Protein AF-0000000067729339 (afdb_homodimer)

Structure (mmCIF, N/CA/C/O backbone):
data_AF-0000000067729339-model_v1
#
loop_
_entity.id
_entity.type
_entity.pdbx_description
1 polymer 'Germin-like protein'
#
loop_
_atom_site.group_PDB
_atom_site.id
_atom_site.type_symbol
_atom_site.label_atom_id
_atom_site.label_alt_id
_atom_site.label_comp_id
_atom_site.label_asym_id
_atom_site.label_entity_id
_atom_site.label_seq_id
_atom_site.pdbx_PDB_ins_code
_atom_site.Cartn_x
_atom_site.Cartn_y
_atom_site.Cartn_z
_atom_site.occupancy
_atom_site.B_iso_or_equiv
_atom_site.auth_seq_id
_atom_site.auth_comp_id
_atom_site.auth_asym_id
_atom_site.auth_atom_id
_atom_site.pdbx_PDB_model_num
ATOM 1 N N . MET A 1 1 ? 25.531 -8.633 -3.625 1 54.53 1 MET A N 1
ATOM 2 C CA . MET A 1 1 ? 24.078 -8.555 -3.836 1 54.53 1 MET A CA 1
ATOM 3 C C . MET A 1 1 ? 23.391 -9.797 -3.275 1 54.53 1 MET A C 1
ATOM 5 O O . MET A 1 1 ? 23.688 -10.914 -3.689 1 54.53 1 MET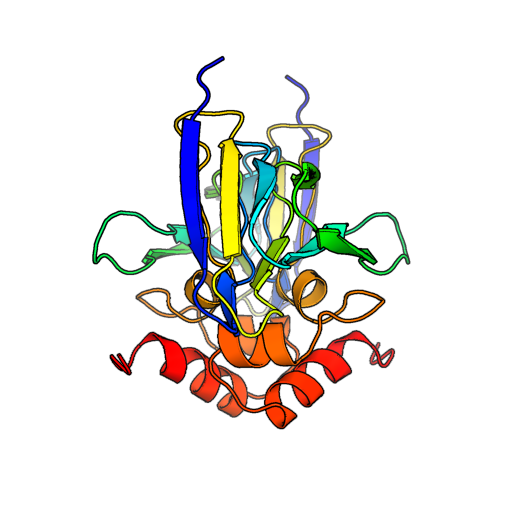 A O 1
ATOM 9 N N . ASP A 1 2 ? 22.797 -9.828 -2.012 1 85.12 2 ASP A N 1
ATOM 10 C CA . ASP A 1 2 ? 22.266 -11.031 -1.382 1 85.12 2 ASP A CA 1
ATOM 11 C C . ASP A 1 2 ? 20.828 -11.305 -1.834 1 85.12 2 ASP A C 1
ATOM 13 O O . ASP A 1 2 ? 20.094 -10.375 -2.184 1 85.12 2 ASP A O 1
ATOM 17 N N . ILE A 1 3 ? 20.672 -12.453 -2.305 1 91.19 3 ILE A N 1
ATOM 18 C CA . ILE A 1 3 ? 19.359 -12.914 -2.777 1 91.19 3 ILE A CA 1
ATOM 19 C C . ILE A 1 3 ? 18.719 -13.82 -1.724 1 91.19 3 ILE A C 1
ATOM 21 O O . ILE A 1 3 ? 19.422 -14.477 -0.948 1 91.19 3 ILE A O 1
ATOM 25 N N . SER A 1 4 ? 17.422 -13.695 -1.647 1 95.56 4 SER A N 1
ATOM 26 C CA . SER A 1 4 ? 16.672 -14.656 -0.845 1 95.56 4 SER A CA 1
ATOM 27 C C . SER A 1 4 ? 15.766 -15.516 -1.721 1 95.56 4 SER A C 1
ATOM 29 O O . SER A 1 4 ? 15.164 -15.023 -2.674 1 95.56 4 SER A O 1
ATOM 31 N N . LEU A 1 5 ? 15.75 -16.797 -1.449 1 96.38 5 LEU A N 1
ATOM 32 C CA . LEU A 1 5 ? 14.906 -17.75 -2.162 1 96.38 5 LEU A CA 1
ATOM 33 C C . LEU A 1 5 ? 13.922 -18.438 -1.21 1 96.38 5 LEU A C 1
ATOM 35 O O . LEU A 1 5 ? 14.266 -18.719 -0.062 1 96.38 5 LEU A O 1
ATOM 39 N N . ALA A 1 6 ? 12.742 -18.625 -1.699 1 97.06 6 ALA A N 1
ATOM 40 C CA . ALA A 1 6 ? 11.734 -19.328 -0.905 1 97.06 6 ALA A CA 1
ATOM 41 C C . ALA A 1 6 ? 10.797 -20.125 -1.799 1 97.06 6 ALA A C 1
ATOM 43 O O . ALA A 1 6 ? 10.445 -19.688 -2.896 1 97.06 6 ALA A O 1
ATOM 44 N N . ARG A 1 7 ? 10.453 -21.297 -1.321 1 98.19 7 ARG A N 1
ATOM 45 C CA . ARG A 1 7 ? 9.352 -22.031 -1.925 1 98.19 7 ARG A CA 1
ATOM 46 C C . ARG A 1 7 ? 8.016 -21.625 -1.316 1 98.19 7 ARG A C 1
ATOM 48 O O . ARG A 1 7 ? 7.906 -21.438 -0.102 1 98.19 7 ARG A O 1
ATOM 55 N N . ILE A 1 8 ? 7.047 -21.438 -2.182 1 98.5 8 ILE A N 1
ATOM 56 C CA . ILE A 1 8 ? 5.723 -21.047 -1.7 1 98.5 8 ILE A CA 1
ATOM 57 C C . ILE A 1 8 ? 4.688 -22.062 -2.178 1 98.5 8 ILE A C 1
ATOM 59 O O . ILE A 1 8 ? 4.598 -22.359 -3.375 1 98.5 8 ILE A O 1
ATOM 63 N N . ASP A 1 9 ? 3.941 -22.594 -1.261 1 98.81 9 ASP A N 1
ATOM 64 C CA . ASP A 1 9 ? 2.844 -23.516 -1.554 1 98.81 9 ASP A CA 1
ATOM 65 C C . ASP A 1 9 ? 1.492 -22.828 -1.349 1 98.81 9 ASP A C 1
ATOM 67 O O . ASP A 1 9 ? 1.237 -22.25 -0.291 1 98.81 9 ASP A O 1
ATOM 71 N N . TYR A 1 10 ? 0.702 -22.906 -2.404 1 98.75 10 TYR A N 1
ATOM 72 C CA . TYR A 1 10 ? -0.638 -22.344 -2.361 1 98.75 10 TYR A CA 1
ATOM 73 C C . TYR A 1 10 ? -1.7 -23.438 -2.373 1 98.75 10 TYR A C 1
ATOM 75 O O . TYR A 1 10 ? -1.745 -24.25 -3.291 1 98.75 10 TYR A O 1
ATOM 83 N N . ALA A 1 11 ? -2.502 -23.453 -1.286 1 98.75 11 ALA A N 1
ATOM 84 C CA . ALA A 1 11 ? -3.707 -24.266 -1.393 1 98.75 11 ALA A CA 1
ATOM 85 C C . ALA A 1 11 ? -4.645 -23.734 -2.471 1 98.75 11 ALA A C 1
ATOM 87 O O . ALA A 1 11 ? -4.457 -22.625 -2.965 1 98.75 11 ALA A O 1
ATOM 88 N N . PRO A 1 12 ? -5.602 -24.578 -2.865 1 98.75 12 PRO A N 1
ATOM 89 C CA . PRO A 1 12 ? -6.586 -24.047 -3.812 1 98.75 12 PRO A CA 1
ATOM 90 C C . PRO A 1 12 ? -7.238 -22.75 -3.328 1 98.75 12 PRO A C 1
ATOM 92 O O . PRO A 1 12 ? -7.676 -22.672 -2.178 1 98.75 12 PRO A O 1
ATOM 95 N N . TYR A 1 13 ? -7.184 -21.719 -4.145 1 98.38 13 TYR A N 1
ATOM 96 C CA . TYR A 1 13 ? -7.828 -20.422 -3.938 1 98.38 13 TYR A CA 1
ATOM 97 C C . TYR A 1 13 ? -7.129 -19.641 -2.84 1 98.38 13 TYR A C 1
ATOM 99 O O . TYR A 1 13 ? -7.676 -18.656 -2.32 1 98.38 13 TYR A O 1
ATOM 107 N N . ASP A 1 14 ? -5.895 -20.078 -2.545 1 98.56 14 ASP A N 1
ATOM 108 C CA . ASP A 1 14 ? -5.082 -19.312 -1.596 1 98.56 14 ASP A CA 1
ATOM 109 C C . ASP A 1 14 ? -4.543 -18.047 -2.234 1 98.56 14 ASP A C 1
ATOM 111 O O . ASP A 1 14 ? -4.152 -18.047 -3.404 1 98.56 14 ASP A O 1
ATOM 115 N N . LEU A 1 15 ? -4.551 -17.031 -1.404 1 98.75 15 LEU A N 1
ATOM 116 C CA . LEU A 1 15 ? -4.117 -15.711 -1.859 1 98.75 15 LEU A CA 1
ATOM 117 C C . LEU A 1 15 ? -2.918 -15.227 -1.054 1 98.75 15 LEU A C 1
ATOM 119 O O . LEU A 1 15 ? -2.928 -15.281 0.178 1 98.75 15 LEU A O 1
ATOM 123 N N . ASN A 1 16 ? -1.848 -14.875 -1.702 1 98.75 16 ASN A N 1
ATOM 124 C CA . ASN A 1 16 ? -0.94 -13.875 -1.159 1 98.75 16 ASN A CA 1
ATOM 125 C C . ASN A 1 16 ? -1.406 -12.461 -1.491 1 98.75 16 ASN A C 1
ATOM 127 O O . ASN A 1 16 ? -1.331 -12.031 -2.645 1 98.75 16 ASN A O 1
ATOM 131 N N . PRO A 1 17 ? -1.951 -11.781 -0.546 1 98.69 17 PRO A N 1
ATOM 132 C CA . PRO A 1 17 ? -2.689 -10.547 -0.812 1 98.69 17 PRO A CA 1
ATOM 133 C C . PRO A 1 17 ? -1.788 -9.414 -1.3 1 98.69 17 PRO A C 1
ATOM 135 O O . PRO A 1 17 ? -0.561 -9.531 -1.252 1 98.69 17 PRO A O 1
ATOM 138 N N . PRO A 1 18 ? -2.402 -8.328 -1.807 1 98.88 18 PRO A N 1
ATOM 139 C CA . PRO A 1 18 ? -1.597 -7.191 -2.252 1 98.88 18 PRO A CA 1
ATOM 140 C C . PRO A 1 18 ? -0.571 -6.75 -1.21 1 98.88 18 PRO A C 1
ATOM 142 O O . PRO A 1 18 ? -0.931 -6.477 -0.063 1 98.88 18 PRO A O 1
ATOM 145 N N . HIS A 1 19 ? 0.646 -6.754 -1.623 1 98.62 19 HIS A N 1
ATOM 146 C CA . HIS A 1 19 ? 1.774 -6.379 -0.779 1 98.62 19 HIS A CA 1
ATOM 147 C C . HIS A 1 19 ? 2.91 -5.789 -1.608 1 98.62 19 HIS A C 1
ATOM 149 O O . HIS A 1 19 ? 2.846 -5.777 -2.84 1 98.62 19 HIS A O 1
ATOM 155 N N . ILE A 1 20 ? 3.916 -5.223 -0.976 1 98.38 20 ILE A N 1
ATOM 156 C CA . ILE A 1 20 ? 5.105 -4.699 -1.635 1 98.38 20 ILE A CA 1
ATOM 157 C C . ILE A 1 20 ? 6.355 -5.25 -0.951 1 98.38 20 ILE A C 1
ATOM 159 O O . ILE A 1 20 ? 6.301 -5.691 0.198 1 98.38 20 ILE A O 1
ATOM 163 N N . HIS A 1 21 ? 7.414 -5.273 -1.63 1 97.38 21 HIS A N 1
ATOM 164 C CA . HIS A 1 21 ? 8.773 -5.395 -1.111 1 97.38 21 HIS A CA 1
ATOM 165 C C . HIS A 1 21 ? 9.547 -4.098 -1.3 1 97.38 21 HIS A C 1
ATOM 167 O O . HIS A 1 21 ? 9.977 -3.781 -2.412 1 97.38 21 HIS A O 1
ATOM 173 N N . PRO A 1 22 ? 9.766 -3.357 -0.217 1 95.38 22 PRO A N 1
ATOM 174 C CA . PRO A 1 22 ? 10.344 -2.021 -0.367 1 95.38 22 PRO A CA 1
ATOM 175 C C . PRO A 1 22 ? 11.82 -2.061 -0.78 1 95.38 22 PRO A C 1
ATOM 177 O O . PRO A 1 22 ? 12.352 -1.062 -1.266 1 95.38 22 PRO A O 1
ATOM 180 N N . ARG A 1 23 ? 12.484 -3.197 -0.639 1 93.81 23 ARG A N 1
ATOM 181 C CA . ARG A 1 23 ? 13.93 -3.215 -0.837 1 93.81 23 ARG A CA 1
ATOM 182 C C . ARG A 1 23 ? 14.344 -4.367 -1.745 1 93.81 23 ARG A C 1
ATOM 184 O O . ARG A 1 23 ? 15.453 -4.898 -1.618 1 93.81 23 ARG A O 1
ATOM 191 N N . GLY A 1 24 ? 13.375 -4.766 -2.588 1 95.31 24 GLY A N 1
ATOM 192 C CA . GLY A 1 24 ? 13.766 -5.844 -3.486 1 95.31 24 GLY A CA 1
ATOM 193 C C . GLY A 1 24 ? 12.773 -6.066 -4.613 1 95.31 24 GLY A C 1
ATOM 194 O O . GLY A 1 24 ? 11.57 -5.844 -4.445 1 95.31 24 GLY A O 1
ATOM 195 N N . THR A 1 25 ? 13.305 -6.512 -5.746 1 97.12 25 THR A N 1
ATOM 196 C CA . THR A 1 25 ? 12.523 -7.039 -6.859 1 97.12 25 THR A CA 1
ATOM 197 C C . THR A 1 25 ? 12.203 -8.516 -6.641 1 97.12 25 THR A C 1
ATOM 199 O O . THR A 1 25 ? 13.047 -9.281 -6.172 1 97.12 25 THR A O 1
ATOM 202 N N . LYS A 1 26 ? 11.023 -8.883 -6.945 1 98.44 26 LYS A N 1
ATOM 203 C CA . LYS A 1 26 ? 10.641 -10.281 -6.805 1 98.44 26 LYS A CA 1
ATOM 204 C C . LYS A 1 26 ? 10.508 -10.953 -8.172 1 98.44 26 LYS A C 1
ATOM 206 O O . LYS A 1 26 ? 9.883 -10.406 -9.078 1 98.44 26 LYS A O 1
ATOM 211 N N . LEU A 1 27 ? 11.109 -12.047 -8.25 1 98.69 27 LEU A N 1
ATOM 212 C CA . LEU A 1 27 ? 10.898 -12.977 -9.359 1 98.69 27 LEU A CA 1
ATOM 213 C C . LEU A 1 27 ? 10.18 -14.234 -8.883 1 98.69 27 LEU A C 1
ATOM 215 O O . LEU A 1 27 ? 10.539 -14.812 -7.855 1 98.69 27 LEU A O 1
ATOM 219 N N . ILE A 1 28 ? 9.148 -14.648 -9.633 1 98.88 28 ILE A N 1
ATOM 220 C CA . ILE A 1 28 ? 8.438 -15.859 -9.258 1 98.88 28 ILE A CA 1
ATOM 221 C C . ILE A 1 28 ? 8.391 -16.828 -10.445 1 98.88 28 ILE A C 1
ATOM 223 O O . ILE A 1 28 ? 8.195 -16.391 -11.586 1 98.88 28 ILE A O 1
ATOM 227 N N . THR A 1 29 ? 8.672 -18.016 -10.164 1 98.88 29 THR A N 1
ATOM 228 C CA . THR A 1 29 ? 8.539 -19.109 -11.133 1 98.88 29 THR A CA 1
ATOM 229 C C . THR A 1 29 ? 7.477 -20.109 -10.688 1 98.88 29 THR A C 1
ATOM 231 O O . THR A 1 29 ? 7.566 -20.656 -9.586 1 98.88 29 THR A O 1
ATOM 234 N N . CYS A 1 30 ? 6.539 -20.328 -11.57 1 98.94 30 CYS A N 1
ATOM 235 C CA . CYS A 1 30 ? 5.523 -21.328 -11.258 1 98.94 30 CYS A CA 1
ATOM 236 C C . CYS A 1 30 ? 6.043 -22.734 -11.531 1 98.94 30 CYS A C 1
ATOM 238 O O . CYS A 1 30 ? 6.512 -23.016 -12.633 1 98.94 30 CYS A O 1
ATOM 240 N N . LEU A 1 31 ? 5.957 -23.594 -10.531 1 98.88 31 LEU A N 1
ATOM 241 C CA . LEU A 1 31 ? 6.449 -24.953 -10.664 1 98.88 31 LEU A CA 1
ATOM 242 C C . LEU A 1 31 ? 5.297 -25.938 -10.875 1 98.88 31 LEU A C 1
ATOM 244 O O . LEU A 1 31 ? 5.461 -26.969 -11.531 1 98.88 31 LEU A O 1
ATOM 248 N N . LYS A 1 32 ? 4.195 -25.656 -10.266 1 98.88 32 LYS A N 1
ATOM 249 C CA . LYS A 1 32 ? 2.988 -26.469 -10.336 1 98.88 32 LYS A CA 1
ATOM 250 C C . LYS A 1 32 ? 1.733 -25.609 -10.211 1 98.88 32 LYS A C 1
ATOM 252 O O . LYS A 1 32 ? 1.703 -24.656 -9.43 1 98.88 32 LYS A O 1
ATOM 257 N N . GLY A 1 33 ? 0.669 -26.047 -10.922 1 98.75 33 GLY A N 1
ATOM 258 C CA . GLY A 1 33 ? -0.623 -25.391 -10.758 1 98.75 33 GLY A CA 1
ATOM 259 C C . GLY A 1 33 ? -0.771 -24.141 -11.594 1 98.75 33 GLY A C 1
ATOM 260 O O . GLY A 1 33 ? -0.169 -24.016 -12.664 1 98.75 33 GLY A O 1
ATOM 261 N N . LYS A 1 34 ? -1.729 -23.312 -11.219 1 98.75 34 LYS A N 1
ATOM 262 C CA . LYS A 1 34 ? -2.078 -22.078 -11.922 1 98.75 34 LYS A CA 1
ATOM 263 C C . LYS A 1 34 ? -2.15 -20.891 -10.961 1 98.75 34 LYS A C 1
ATOM 265 O O . LYS A 1 34 ? -2.967 -20.891 -10.039 1 98.75 34 LYS A O 1
ATOM 270 N N . LEU A 1 35 ? -1.305 -19.906 -11.227 1 98.94 35 LEU A N 1
ATOM 271 C CA . LEU A 1 35 ? -1.257 -18.719 -10.375 1 98.94 35 LEU A CA 1
ATOM 272 C C . LEU A 1 35 ? -1.683 -17.484 -11.156 1 98.94 35 LEU A C 1
ATOM 274 O O . LEU A 1 35 ? -1.087 -17.156 -12.18 1 98.94 35 LEU A O 1
ATOM 278 N N . TYR A 1 36 ? -2.723 -16.859 -10.773 1 98.94 36 TYR A N 1
ATOM 279 C CA . TYR A 1 36 ? -3.078 -15.523 -11.234 1 98.94 36 TYR A CA 1
ATOM 280 C C . TYR A 1 36 ? -2.289 -14.461 -10.477 1 98.94 36 TYR A C 1
ATOM 282 O O . TYR A 1 36 ? -2.428 -14.328 -9.258 1 98.94 36 TYR A O 1
ATOM 290 N N . VAL A 1 37 ? -1.393 -13.766 -11.172 1 98.94 37 VAL A N 1
ATOM 291 C CA . VAL A 1 37 ? -0.527 -12.773 -10.539 1 98.94 37 VAL A CA 1
ATOM 292 C C . VAL A 1 37 ? -0.734 -11.406 -11.188 1 98.94 37 VAL A C 1
ATOM 294 O O . VAL A 1 37 ? -1.189 -11.32 -12.328 1 98.94 37 VAL A O 1
ATOM 297 N N . GLY A 1 38 ? -0.455 -10.406 -10.461 1 98.81 38 GLY A N 1
ATOM 298 C CA . GLY A 1 38 ? -0.509 -9.062 -11.023 1 98.81 38 GLY A CA 1
ATOM 299 C 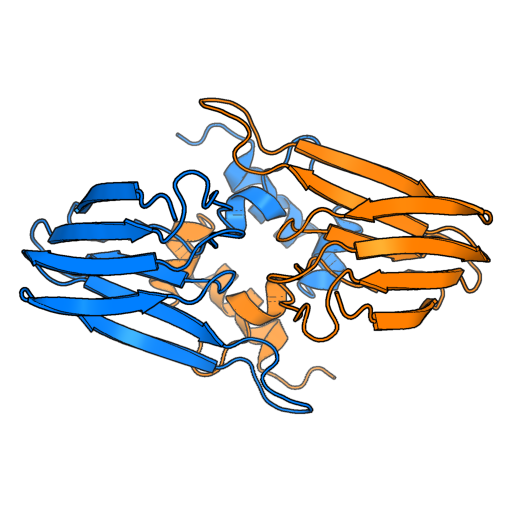C . GLY A 1 38 ? 0.212 -8.031 -10.18 1 98.81 38 GLY A C 1
ATOM 300 O O . GLY A 1 38 ? 0.455 -8.25 -8.992 1 98.81 38 GLY A O 1
ATOM 301 N N . PHE A 1 39 ? 0.64 -6.992 -10.812 1 98.75 39 PHE A N 1
ATOM 302 C CA . PHE A 1 39 ? 1.128 -5.812 -10.109 1 98.75 39 PHE A CA 1
ATOM 303 C C . PHE A 1 39 ? 0.548 -4.539 -10.719 1 98.75 39 PHE A C 1
ATOM 305 O O . PHE A 1 39 ? 0.06 -4.555 -11.852 1 98.75 39 PHE A O 1
ATOM 312 N N . VAL A 1 40 ? 0.522 -3.477 -9.953 1 98.5 40 VAL A N 1
ATOM 313 C CA . VAL A 1 40 ? -0.056 -2.205 -10.367 1 98.5 40 VAL A CA 1
ATOM 314 C C . VAL A 1 40 ? 1.059 -1.209 -10.688 1 98.5 40 VAL A C 1
ATOM 316 O O . VAL A 1 40 ? 1.871 -0.884 -9.812 1 98.5 40 VAL A O 1
ATOM 319 N N . LEU A 1 41 ? 1.15 -0.804 -11.969 1 96.5 41 LEU A N 1
ATOM 320 C CA . LEU A 1 41 ? 1.962 0.356 -12.32 1 96.5 41 LEU A CA 1
ATOM 321 C C . LEU A 1 41 ? 1.312 1.645 -11.828 1 96.5 41 LEU A C 1
ATOM 323 O O . LEU A 1 41 ? 0.256 2.043 -12.328 1 96.5 41 LEU A O 1
ATOM 327 N N . SER A 1 42 ? 1.993 2.221 -10.891 1 91.81 42 SER A N 1
ATOM 328 C CA . SER A 1 42 ? 1.353 3.344 -10.211 1 91.81 42 SER A CA 1
ATOM 329 C C . SER A 1 42 ? 1.959 4.672 -10.648 1 91.81 42 SER A C 1
ATOM 331 O O . SER A 1 42 ? 3.172 4.773 -10.836 1 91.81 42 SER A O 1
ATOM 333 N N . ASN A 1 43 ? 1.047 5.676 -10.781 1 83 43 ASN A N 1
ATOM 334 C CA . ASN A 1 43 ? 1.384 7.043 -11.156 1 83 43 ASN A CA 1
ATOM 335 C C . ASN A 1 43 ? 2.293 7.086 -12.383 1 83 43 ASN A C 1
ATOM 337 O O . ASN A 1 43 ? 3.355 7.707 -12.352 1 83 43 ASN A O 1
ATOM 341 N N . PRO A 1 44 ? 1.902 6.43 -13.453 1 79.62 44 PRO A N 1
ATOM 342 C CA . PRO A 1 44 ? 2.75 6.336 -14.641 1 79.62 44 PRO A CA 1
ATOM 343 C C . PRO A 1 44 ? 2.945 7.684 -15.336 1 79.62 44 PRO A C 1
ATOM 345 O O . PRO A 1 44 ? 3.865 7.84 -16.141 1 79.62 44 PRO A O 1
ATOM 348 N N . GLY A 1 45 ? 2.098 8.531 -15.125 1 77.25 45 GLY A N 1
ATOM 349 C CA . GLY A 1 45 ? 2.164 9.859 -15.719 1 77.25 45 GLY A CA 1
ATOM 350 C C . GLY A 1 45 ? 0.971 10.727 -15.367 1 77.25 45 GLY A C 1
ATOM 351 O O . GLY A 1 45 ? 0.002 10.25 -14.773 1 77.25 45 GLY A O 1
ATOM 352 N N . PRO A 1 46 ? 1.198 11.992 -15.719 1 79.19 46 PRO A N 1
ATOM 353 C CA . PRO A 1 46 ? 0.075 12.898 -15.445 1 79.19 46 PRO A CA 1
ATOM 354 C C . PRO A 1 46 ? -1.202 12.484 -16.172 1 79.19 46 PRO A C 1
ATOM 356 O O . PRO A 1 46 ? -1.155 12.117 -17.359 1 79.19 46 PRO A O 1
ATOM 359 N N . ASN A 1 47 ? -2.324 12.32 -15.586 1 81.88 47 ASN A N 1
ATOM 360 C CA . ASN A 1 47 ? -3.654 12.039 -16.109 1 81.88 47 ASN A CA 1
ATOM 361 C C . ASN A 1 47 ? -3.787 10.586 -16.547 1 81.88 47 ASN A C 1
ATOM 363 O O . ASN A 1 47 ? -4.602 10.266 -17.422 1 81.88 47 ASN A O 1
ATOM 367 N N . MET A 1 48 ? -2.846 9.844 -16.188 1 87.56 48 MET A N 1
ATOM 368 C CA . MET A 1 48 ? -2.969 8.422 -16.484 1 87.56 48 MET A CA 1
ATOM 369 C C . MET A 1 48 ? -3.404 7.645 -15.25 1 87.56 48 MET A C 1
ATOM 371 O O . MET A 1 48 ? -2.963 7.938 -14.141 1 87.56 48 MET A O 1
ATOM 375 N N . LYS A 1 49 ? -4.27 6.762 -15.516 1 91.81 49 LYS A N 1
ATOM 376 C CA . LYS A 1 49 ? -4.672 5.863 -14.438 1 91.81 49 LYS A CA 1
ATOM 377 C C . LYS A 1 49 ? -3.568 4.855 -14.117 1 91.81 49 LYS A C 1
ATOM 379 O O . LYS A 1 49 ? -2.721 4.57 -14.969 1 91.81 49 LYS A O 1
ATOM 384 N N . ASN A 1 50 ? -3.582 4.41 -12.812 1 96.38 50 ASN A N 1
ATOM 385 C CA . ASN A 1 50 ? -2.779 3.23 -12.508 1 96.38 50 ASN A CA 1
ATOM 386 C C . ASN A 1 50 ? -3.146 2.055 -13.406 1 96.38 50 ASN A C 1
ATOM 388 O O . ASN A 1 50 ? -4.312 1.877 -13.758 1 96.38 50 ASN A O 1
ATOM 392 N N . LYS A 1 51 ? -2.176 1.289 -13.828 1 97.06 51 LYS A N 1
ATOM 393 C CA . LYS A 1 51 ? -2.406 0.174 -14.742 1 97.06 51 LYS A CA 1
ATOM 394 C C . LYS A 1 51 ? -2.121 -1.162 -14.062 1 97.06 51 LYS A C 1
ATOM 396 O O . LYS A 1 51 ? -1.035 -1.368 -13.516 1 97.06 51 LYS A O 1
ATOM 401 N N . LEU A 1 52 ? -3.098 -1.982 -14.062 1 98.31 52 LEU A N 1
ATOM 402 C CA . LEU A 1 52 ? -2.908 -3.352 -13.594 1 98.31 52 LEU A CA 1
ATOM 403 C C . LEU A 1 52 ? -2.391 -4.242 -14.719 1 98.31 52 LEU A C 1
ATOM 405 O O . LEU A 1 52 ? -2.986 -4.297 -15.797 1 98.31 52 LEU A O 1
ATOM 409 N N . LEU A 1 53 ? -1.272 -4.863 -14.5 1 98.5 53 LEU A N 1
ATOM 410 C CA . LEU A 1 53 ? -0.758 -5.902 -15.383 1 98.5 53 LEU A CA 1
ATOM 411 C C . LEU A 1 53 ? -0.88 -7.277 -14.734 1 98.5 53 LEU A C 1
ATOM 413 O O . LEU A 1 53 ? -0.432 -7.477 -13.602 1 98.5 53 LEU A O 1
ATOM 417 N N . THR A 1 54 ? -1.519 -8.242 -15.438 1 98.75 54 THR A N 1
ATOM 418 C CA . THR A 1 54 ? -1.734 -9.57 -14.867 1 98.75 54 THR A CA 1
ATOM 419 C C . THR A 1 54 ? -1.291 -10.656 -15.844 1 98.75 54 THR A C 1
ATOM 421 O O . THR A 1 54 ? -1.099 -10.391 -17.031 1 98.75 54 THR A O 1
ATOM 424 N N . LYS A 1 55 ? -1.105 -11.789 -15.281 1 98.81 55 LYS A N 1
ATOM 425 C CA . LYS A 1 55 ? -0.811 -13.008 -16.031 1 98.81 55 LYS A CA 1
ATOM 426 C C . LYS A 1 55 ? -1.247 -14.25 -15.258 1 98.81 55 LYS A C 1
ATOM 428 O O . LYS A 1 55 ? -1.197 -14.266 -14.023 1 98.81 55 LYS A O 1
ATOM 433 N N . ILE A 1 56 ? -1.738 -15.18 -15.93 1 98.88 56 ILE A N 1
ATOM 434 C CA . ILE A 1 56 ? -1.846 -16.531 -15.359 1 98.88 56 ILE A CA 1
ATOM 435 C C . ILE A 1 56 ? -0.557 -17.297 -15.625 1 98.88 56 ILE A C 1
ATOM 437 O O . ILE A 1 56 ? -0.162 -17.484 -16.781 1 98.88 56 ILE A O 1
ATOM 441 N N . LEU A 1 57 ? 0.094 -17.719 -14.609 1 98.94 57 LEU A N 1
ATOM 442 C CA . LEU A 1 57 ? 1.335 -18.484 -14.719 1 98.94 57 LEU A CA 1
ATOM 443 C C . LEU A 1 57 ? 1.058 -19.984 -14.727 1 98.94 57 LEU A C 1
ATOM 445 O O . LEU A 1 57 ? 0.275 -20.469 -13.906 1 98.94 57 LEU A O 1
ATOM 449 N N . LYS A 1 58 ? 1.607 -20.688 -15.602 1 98.69 58 LYS A N 1
ATOM 450 C CA . LYS A 1 58 ? 1.662 -22.141 -15.672 1 98.69 58 LYS A CA 1
ATOM 451 C C . LYS A 1 58 ? 3.072 -22.656 -15.383 1 98.69 58 LYS A C 1
ATOM 453 O O . LYS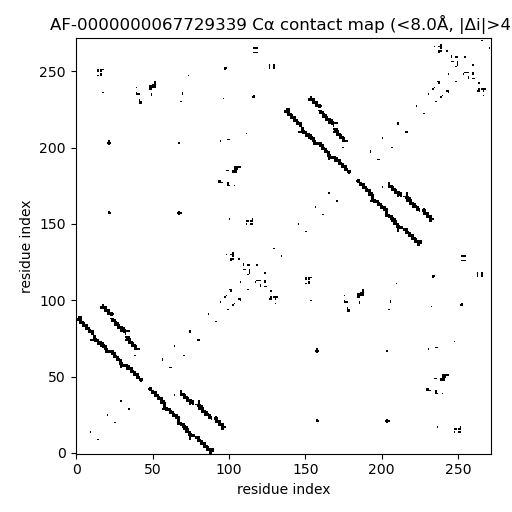 A 1 58 ? 4.023 -21.875 -15.352 1 98.69 58 LYS A O 1
ATOM 458 N N . PRO A 1 59 ? 3.105 -23.922 -15.062 1 98.81 59 PRO A N 1
ATOM 459 C CA . PRO A 1 59 ? 4.438 -24.438 -14.742 1 98.81 59 PRO A CA 1
ATOM 460 C C . PRO A 1 59 ? 5.484 -24.047 -15.789 1 98.81 59 PRO A C 1
ATOM 462 O O . PRO A 1 59 ? 5.277 -24.266 -16.984 1 98.81 59 PRO A O 1
ATOM 465 N N . GLY A 1 60 ? 6.508 -23.406 -15.312 1 98.81 60 GLY A N 1
ATOM 466 C CA . GLY A 1 60 ? 7.59 -22.953 -16.172 1 98.81 60 GLY A CA 1
ATOM 467 C C . GLY A 1 60 ? 7.574 -21.453 -16.422 1 98.81 60 GLY A C 1
ATOM 468 O O . GLY A 1 60 ? 8.586 -20.875 -16.8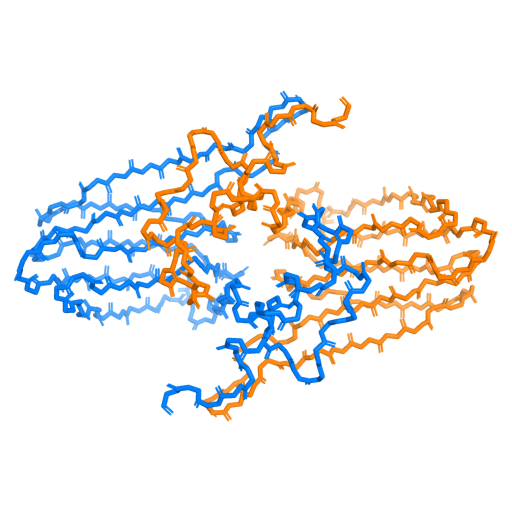28 1 98.81 60 GLY A O 1
ATOM 469 N N . ASP A 1 61 ? 6.414 -20.828 -16.25 1 98.88 61 ASP A N 1
ATOM 470 C CA . ASP A 1 61 ? 6.305 -19.391 -16.469 1 98.88 61 ASP A CA 1
ATOM 471 C C . ASP A 1 61 ? 7.004 -18.609 -15.359 1 98.88 61 ASP A C 1
ATOM 473 O O . ASP A 1 61 ? 7.039 -19.062 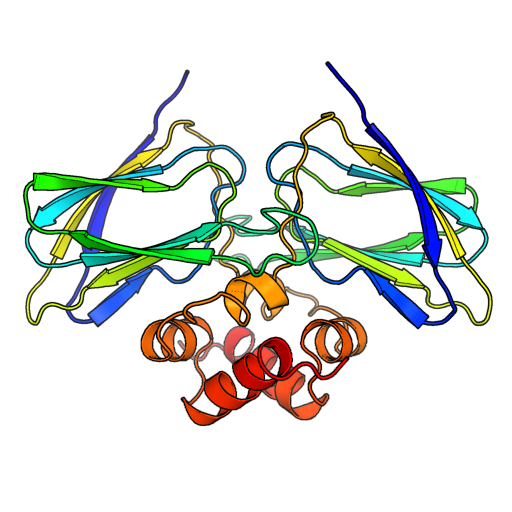-14.211 1 98.88 61 ASP A O 1
ATOM 477 N N . VAL A 1 62 ? 7.531 -17.453 -15.789 1 98.75 62 VAL A N 1
ATOM 478 C CA . VAL A 1 62 ? 8.211 -16.547 -14.875 1 98.75 62 VAL A CA 1
ATOM 479 C C . VAL A 1 62 ? 7.547 -15.172 -14.93 1 98.75 62 VAL A C 1
ATOM 481 O O . VAL A 1 62 ? 7.055 -14.742 -15.977 1 98.75 62 VAL A O 1
ATOM 484 N N . PHE A 1 63 ? 7.508 -14.539 -13.867 1 98.81 63 PHE A N 1
ATOM 485 C CA . PHE A 1 63 ? 6.973 -13.18 -13.766 1 98.81 63 PHE A CA 1
ATOM 486 C C . PHE A 1 63 ? 7.801 -12.336 -12.812 1 98.81 63 PHE A C 1
ATOM 488 O O . PHE A 1 63 ? 8.281 -12.836 -11.789 1 98.81 63 PHE A O 1
ATOM 495 N N . VAL A 1 64 ? 8.008 -11.062 -13.156 1 98.69 64 VAL A N 1
ATOM 496 C CA . VAL A 1 64 ? 8.797 -10.156 -12.328 1 98.69 64 VAL A CA 1
ATOM 497 C C . VAL A 1 64 ? 7.898 -9.078 -11.727 1 98.69 64 VAL A C 1
ATOM 499 O O . VAL A 1 64 ? 7.086 -8.477 -12.43 1 98.69 64 VAL A O 1
ATOM 502 N N . PHE A 1 65 ? 7.965 -8.922 -10.438 1 98.44 65 PHE A N 1
ATOM 503 C CA . PHE A 1 65 ? 7.348 -7.809 -9.727 1 98.44 65 PHE A CA 1
ATOM 504 C C . PHE A 1 65 ? 8.391 -6.762 -9.352 1 98.44 65 PHE A C 1
ATOM 506 O O . PHE A 1 65 ? 9.25 -7.012 -8.508 1 98.44 65 PHE A O 1
ATOM 513 N N . PRO A 1 66 ? 8.312 -5.566 -9.906 1 96.88 66 PRO A N 1
ATOM 514 C CA . PRO A 1 66 ? 9.32 -4.547 -9.633 1 96.88 66 PRO A CA 1
ATOM 515 C C . PRO A 1 66 ? 9.32 -4.098 -8.172 1 96.88 66 PRO A C 1
ATOM 517 O O . PRO A 1 66 ? 8.289 -4.152 -7.508 1 96.88 66 PRO A O 1
ATOM 520 N N . ILE A 1 67 ? 10.461 -3.65 -7.742 1 95.19 67 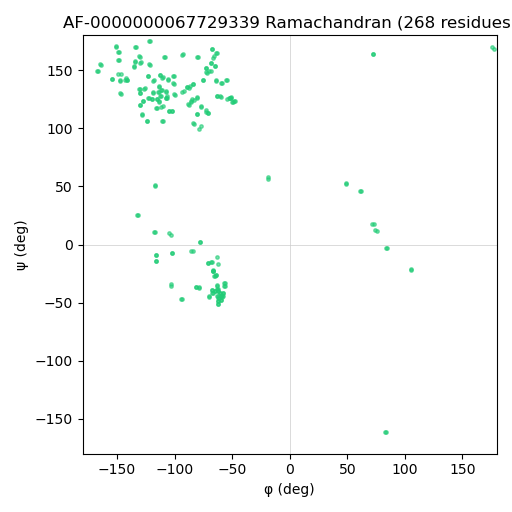ILE A N 1
ATOM 521 C CA . ILE A 1 67 ? 10.672 -3.172 -6.379 1 95.19 67 ILE A CA 1
ATOM 522 C C . ILE A 1 67 ? 9.609 -2.131 -6.031 1 95.19 67 ILE A C 1
ATOM 524 O O . ILE A 1 67 ? 9.344 -1.218 -6.816 1 95.19 67 ILE A O 1
ATOM 528 N N . GLY A 1 68 ? 8.93 -2.34 -4.965 1 95.81 68 GLY A N 1
ATOM 529 C CA . GLY A 1 68 ? 8.031 -1.344 -4.406 1 95.81 68 GLY A CA 1
ATOM 530 C C . GLY A 1 68 ? 6.656 -1.353 -5.047 1 95.81 68 GLY A C 1
ATOM 531 O O . GLY A 1 68 ? 5.77 -0.605 -4.629 1 95.81 68 GLY A O 1
ATOM 532 N N . MET A 1 69 ? 6.445 -2.166 -6.023 1 97.5 69 MET A N 1
ATOM 533 C CA . MET A 1 69 ? 5.137 -2.164 -6.672 1 97.5 69 MET A CA 1
ATOM 534 C C . MET A 1 69 ? 4.184 -3.133 -5.98 1 97.5 69 MET A C 1
ATOM 536 O O . MET A 1 69 ? 4.582 -4.234 -5.602 1 97.5 69 MET A O 1
ATOM 540 N N . ILE A 1 70 ? 2.992 -2.654 -5.781 1 98.69 70 ILE A N 1
ATOM 541 C CA . ILE A 1 70 ? 1.956 -3.486 -5.18 1 98.69 70 ILE A CA 1
ATOM 542 C C . ILE A 1 70 ? 1.651 -4.672 -6.098 1 98.69 70 ILE A C 1
ATOM 544 O O . ILE A 1 70 ? 1.4 -4.488 -7.289 1 98.69 70 ILE A O 1
ATOM 548 N N . HIS A 1 71 ? 1.691 -5.891 -5.562 1 98.94 71 HIS A N 1
ATOM 549 C CA . HIS A 1 71 ? 1.432 -7.078 -6.367 1 98.94 71 HIS A CA 1
ATOM 550 C C . HIS A 1 71 ? 0.789 -8.18 -5.531 1 98.94 71 HIS A C 1
ATOM 552 O O . HIS A 1 71 ? 0.707 -8.07 -4.309 1 98.94 71 HIS A O 1
ATOM 558 N N . PHE A 1 72 ? 0.242 -9.172 -6.16 1 98.94 72 PHE A N 1
ATOM 559 C CA . PHE A 1 72 ? -0.453 -10.273 -5.504 1 98.94 72 PHE A CA 1
ATOM 560 C C . PHE A 1 72 ? -0.302 -11.562 -6.297 1 98.94 72 PHE A C 1
ATOM 562 O O . PHE A 1 72 ? 0.096 -11.539 -7.465 1 98.94 72 PHE A O 1
ATOM 569 N N . GLN A 1 73 ? -0.478 -12.68 -5.695 1 98.94 73 GLN A N 1
ATOM 570 C CA . GLN A 1 73 ? -0.567 -14.008 -6.297 1 98.94 73 GLN A CA 1
ATOM 571 C C . GLN A 1 73 ? -1.796 -14.758 -5.789 1 98.94 73 GLN A C 1
ATOM 573 O O . GLN A 1 73 ? -2.045 -14.812 -4.582 1 98.94 73 GLN A O 1
ATOM 578 N N . LEU A 1 74 ? -2.537 -15.281 -6.68 1 98.94 74 LEU A N 1
ATOM 579 C CA . LEU A 1 74 ? -3.727 -16.062 -6.363 1 98.94 74 LEU A CA 1
ATOM 580 C C . LEU A 1 74 ? -3.695 -17.422 -7.066 1 98.94 74 LEU A C 1
ATOM 582 O O . LEU A 1 74 ? -3.523 -17.484 -8.289 1 98.94 74 LEU A O 1
ATOM 586 N N . ASN A 1 75 ? -3.803 -18.531 -6.234 1 98.94 75 ASN A N 1
ATOM 587 C CA . ASN A 1 75 ? -4.031 -19.828 -6.867 1 98.94 75 ASN A CA 1
ATOM 588 C C . ASN A 1 75 ? -5.453 -19.938 -7.398 1 98.94 75 ASN A C 1
ATOM 590 O O . ASN A 1 75 ? -6.406 -20.031 -6.621 1 98.94 75 ASN A O 1
ATOM 594 N N . VAL A 1 76 ? -5.539 -20.016 -8.695 1 98.75 76 VAL A N 1
ATOM 595 C CA . VAL A 1 76 ? -6.875 -20.062 -9.289 1 98.75 76 VAL A CA 1
ATOM 596 C C . VAL A 1 76 ? -7.203 -21.5 -9.711 1 98.75 76 VAL A C 1
ATOM 598 O O . VAL A 1 76 ? -8.188 -21.734 -10.422 1 98.75 76 VAL A O 1
ATOM 601 N N . GLY A 1 77 ? -6.363 -22.422 -9.336 1 98.44 77 GLY A N 1
ATOM 602 C CA . GLY A 1 77 ? -6.594 -23.828 -9.648 1 98.44 77 GLY A CA 1
ATOM 603 C C . GLY A 1 77 ? -7.336 -24.562 -8.555 1 98.44 77 GLY A C 1
ATOM 604 O O . GLY A 1 77 ? -7.371 -24.109 -7.41 1 98.44 77 GLY A O 1
ATOM 605 N N . LYS A 1 78 ? -7.871 -25.719 -8.883 1 98.25 78 LYS A N 1
ATOM 606 C CA . LYS A 1 78 ? -8.578 -26.578 -7.934 1 98.25 78 LYS A CA 1
ATOM 607 C C . LYS A 1 78 ? -7.609 -27.484 -7.172 1 98.25 78 LYS A C 1
ATOM 609 O O . LYS A 1 78 ? -8.016 -28.219 -6.277 1 98.25 78 LYS A O 1
ATOM 614 N N . THR A 1 79 ? -6.371 -27.438 -7.539 1 98.38 79 THR A N 1
ATOM 615 C CA . THR A 1 79 ? -5.316 -28.188 -6.875 1 98.38 79 THR A CA 1
ATOM 616 C C . THR A 1 79 ? -4.23 -27.25 -6.344 1 98.38 79 THR A C 1
ATOM 618 O O . THR A 1 79 ? -4.258 -26.047 -6.609 1 98.38 79 THR A O 1
ATOM 621 N N . LYS A 1 80 ? -3.35 -27.844 -5.688 1 98.69 80 LYS A N 1
ATOM 622 C CA . LYS A 1 80 ? -2.24 -27.078 -5.113 1 98.69 80 LYS A CA 1
ATOM 623 C C . LYS A 1 80 ? -1.38 -26.453 -6.207 1 98.69 80 LYS A C 1
ATOM 625 O O . LYS A 1 80 ? -1.124 -27.078 -7.238 1 98.69 80 LYS A O 1
ATOM 630 N N . ALA A 1 81 ? -0.922 -25.219 -5.953 1 98.88 81 ALA A N 1
ATOM 631 C CA . ALA A 1 81 ? 0.1 -24.578 -6.773 1 98.88 81 ALA A CA 1
ATOM 632 C C . ALA A 1 81 ? 1.396 -24.391 -5.988 1 98.88 81 ALA A C 1
ATOM 634 O O . ALA A 1 81 ? 1.371 -24.203 -4.77 1 98.88 81 ALA A O 1
ATOM 635 N N . VAL A 1 82 ? 2.488 -24.5 -6.691 1 98.94 82 VAL A N 1
ATOM 636 C CA . VAL A 1 82 ? 3.809 -24.344 -6.094 1 98.94 82 VAL A CA 1
ATOM 637 C C . VAL A 1 82 ? 4.641 -23.375 -6.926 1 98.94 82 VAL A C 1
ATOM 639 O O . VAL A 1 82 ? 4.652 -23.453 -8.156 1 98.94 82 VAL A O 1
ATOM 642 N N . ALA A 1 83 ? 5.289 -22.453 -6.266 1 98.88 83 ALA A N 1
ATOM 643 C CA . ALA A 1 83 ? 6.168 -21.516 -6.957 1 98.88 83 ALA A CA 1
ATOM 644 C C . ALA A 1 83 ? 7.484 -21.344 -6.203 1 98.88 83 ALA A C 1
ATOM 646 O O . ALA A 1 83 ? 7.547 -21.562 -4.992 1 98.88 83 ALA A O 1
ATOM 647 N N . MET A 1 84 ? 8.508 -21.016 -6.926 1 98.75 84 MET A N 1
ATOM 648 C CA . MET A 1 84 ? 9.75 -20.5 -6.355 1 98.75 84 MET A CA 1
ATOM 649 C C . MET A 1 84 ? 9.82 -18.984 -6.465 1 98.75 84 MET A C 1
ATOM 651 O O . MET A 1 84 ? 9.57 -18.422 -7.535 1 98.75 84 MET A O 1
ATOM 655 N N . SER A 1 85 ? 10.102 -18.375 -5.344 1 98.38 85 SER A N 1
ATOM 656 C CA . SER A 1 85 ? 10.234 -16.922 -5.312 1 98.38 85 SER A CA 1
ATOM 657 C C . SER A 1 85 ? 11.672 -16.516 -4.996 1 98.38 85 SER A C 1
ATOM 659 O O . SER A 1 85 ? 12.289 -17.062 -4.082 1 98.38 85 SER A O 1
ATOM 661 N N . GLY A 1 86 ? 12.172 -15.625 -5.777 1 98.12 86 GLY A N 1
ATOM 662 C CA . GLY A 1 86 ? 13.445 -14.977 -5.512 1 98.12 86 GLY A CA 1
ATOM 663 C C . GLY A 1 86 ? 13.32 -13.477 -5.344 1 98.12 86 GLY A C 1
ATOM 664 O O . GLY A 1 86 ? 12.672 -12.805 -6.148 1 98.12 86 GLY A O 1
ATOM 665 N N . LEU A 1 87 ? 13.938 -12.984 -4.25 1 97.81 87 LEU A N 1
ATOM 666 C CA . LEU A 1 87 ? 14.023 -11.547 -4.031 1 97.81 87 LEU A CA 1
ATOM 667 C C . LEU A 1 87 ? 15.461 -11.062 -4.191 1 97.81 87 LEU A C 1
ATOM 669 O O . LEU A 1 87 ? 16.406 -11.734 -3.764 1 97.81 87 LEU A O 1
ATOM 673 N N . SER A 1 88 ? 15.625 -9.906 -4.734 1 96.69 88 SER A N 1
ATOM 674 C CA . SER A 1 88 ? 16.938 -9.391 -5.102 1 96.69 88 SER A CA 1
ATOM 675 C C . SER A 1 88 ? 17.703 -8.875 -3.883 1 96.69 88 SER A C 1
ATOM 677 O O . SER A 1 88 ? 18.797 -8.32 -4.012 1 96.69 88 SER A O 1
ATOM 679 N N . SER A 1 89 ? 17.156 -8.977 -2.717 1 93.75 89 SER A N 1
ATOM 680 C CA . SER A 1 89 ? 17.797 -8.625 -1.451 1 93.75 89 SER A CA 1
ATOM 681 C C . SER A 1 89 ? 17.422 -9.609 -0.348 1 93.75 89 SER A C 1
ATOM 683 O O . SER A 1 89 ? 16.281 -10.086 -0.298 1 93.75 89 SER A O 1
ATOM 685 N N . GLN A 1 90 ? 18.375 -9.914 0.524 1 91.81 90 GLN A N 1
ATOM 686 C CA . GLN A 1 90 ? 18.078 -10.75 1.684 1 91.81 90 GLN A CA 1
ATOM 687 C C . GLN A 1 90 ? 17.141 -10.031 2.65 1 91.81 90 GLN A C 1
ATOM 689 O O . GLN A 1 90 ? 16.422 -10.672 3.422 1 91.81 90 GLN A O 1
ATOM 694 N N . ASP A 1 91 ? 17.109 -8.734 2.598 1 92.38 91 ASP A N 1
ATOM 695 C CA . ASP A 1 91 ? 16.25 -7.906 3.438 1 92.38 91 ASP A CA 1
ATOM 696 C C . ASP A 1 91 ? 15.258 -7.113 2.592 1 92.38 91 ASP A C 1
ATOM 698 O O . ASP A 1 91 ? 15.125 -5.898 2.752 1 92.38 91 ASP A O 1
ATOM 702 N N . ALA A 1 92 ? 14.594 -7.797 1.724 1 94.44 92 ALA A N 1
ATOM 703 C CA . ALA A 1 92 ? 13.68 -7.133 0.792 1 94.44 92 ALA A CA 1
ATOM 704 C C . ALA A 1 92 ? 12.516 -6.48 1.533 1 94.44 92 ALA A C 1
ATOM 706 O O . ALA A 1 92 ? 11.898 -5.539 1.027 1 94.44 92 ALA A O 1
ATOM 707 N N . GLY A 1 93 ? 12.133 -7.039 2.762 1 93.44 93 GLY A N 1
ATOM 708 C CA . GLY A 1 93 ? 10.969 -6.574 3.5 1 93.44 93 GLY A CA 1
ATOM 709 C C . GLY A 1 93 ? 9.656 -6.977 2.859 1 93.44 93 GLY A C 1
ATOM 710 O O . GLY A 1 93 ? 9.633 -7.418 1.708 1 93.44 93 GLY A O 1
ATOM 711 N N . VAL A 1 94 ? 8.617 -6.883 3.596 1 95.38 94 VAL A N 1
ATOM 712 C CA . VAL A 1 94 ? 7.27 -7.121 3.094 1 95.38 94 VAL A CA 1
ATOM 713 C C . VAL A 1 94 ? 6.281 -6.207 3.816 1 95.38 94 VAL A C 1
ATOM 715 O O . VAL A 1 94 ? 6.375 -6.02 5.031 1 95.38 94 VAL A O 1
ATOM 718 N N . ILE A 1 95 ? 5.457 -5.512 3.105 1 97.25 95 ILE A N 1
ATOM 719 C CA . ILE A 1 95 ? 4.359 -4.723 3.652 1 97.25 95 ILE A CA 1
ATOM 720 C C . ILE A 1 95 ? 3.043 -5.16 3.016 1 97.25 95 ILE A C 1
ATOM 722 O O . ILE A 1 95 ? 2.809 -4.918 1.829 1 97.25 95 ILE A O 1
ATOM 726 N N . THR A 1 96 ? 2.227 -5.863 3.764 1 97.44 96 THR A N 1
ATOM 727 C CA . THR A 1 96 ? 0.89 -6.227 3.303 1 97.44 96 THR A CA 1
ATOM 728 C C . THR A 1 96 ? -0.057 -5.035 3.404 1 97.44 96 THR A C 1
ATOM 730 O O 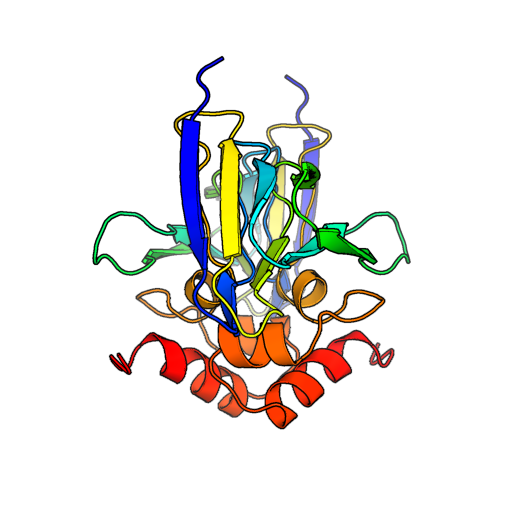. THR A 1 96 ? -0.35 -4.559 4.504 1 97.44 96 THR A O 1
ATOM 733 N N . ILE A 1 97 ? -0.595 -4.598 2.314 1 98.56 97 ILE A N 1
ATOM 734 C CA . ILE A 1 97 ? -1.208 -3.281 2.184 1 98.56 97 ILE A CA 1
ATOM 735 C C . ILE A 1 97 ? -2.404 -3.172 3.125 1 98.56 97 ILE A C 1
ATOM 737 O O . ILE A 1 97 ? -2.486 -2.238 3.926 1 98.56 97 ILE A O 1
ATOM 741 N N . ALA A 1 98 ? -3.305 -4.141 3.072 1 98.44 98 ALA A N 1
ATOM 742 C CA . ALA A 1 98 ? -4.539 -4.055 3.846 1 98.44 98 ALA A CA 1
ATOM 743 C C . ALA A 1 98 ? -4.25 -3.998 5.344 1 98.44 98 ALA A C 1
ATOM 745 O O . ALA A 1 98 ? -4.793 -3.154 6.059 1 98.44 98 ALA A O 1
ATOM 746 N N . ASN A 1 99 ? -3.375 -4.859 5.758 1 96.94 99 ASN A N 1
ATOM 747 C CA . ASN A 1 99 ? -3.039 -4.922 7.176 1 96.94 99 ASN A CA 1
ATOM 748 C C . ASN A 1 99 ? -2.303 -3.664 7.633 1 96.94 99 ASN A C 1
ATOM 750 O O . ASN A 1 99 ? -2.537 -3.168 8.734 1 96.94 99 ASN A O 1
ATOM 754 N N . ALA A 1 100 ? -1.419 -3.143 6.828 1 97.81 100 ALA A N 1
ATOM 755 C CA . ALA A 1 100 ? -0.673 -1.938 7.18 1 97.81 100 ALA A CA 1
ATOM 756 C C . ALA A 1 100 ? -1.604 -0.734 7.305 1 97.81 100 ALA A C 1
ATOM 758 O O . ALA A 1 100 ? -1.446 0.088 8.211 1 97.81 100 ALA A O 1
ATOM 759 N N . VAL A 1 101 ? -2.557 -0.64 6.43 1 98.56 101 VAL A N 1
ATOM 760 C CA . VAL A 1 101 ? -3.416 0.539 6.367 1 98.56 101 VAL A CA 1
ATOM 761 C C . VAL A 1 101 ? -4.508 0.44 7.426 1 98.56 101 VAL A C 1
ATOM 763 O O . VAL A 1 101 ? -4.836 1.431 8.086 1 98.56 101 VAL A O 1
ATOM 766 N N . PHE A 1 102 ? -4.996 -0.758 7.664 1 98.25 102 PHE A N 1
ATOM 767 C CA . PHE A 1 102 ? -6.207 -0.838 8.477 1 98.25 102 PHE A CA 1
ATOM 768 C C . PHE A 1 102 ? -5.934 -1.576 9.781 1 98.25 102 PHE A C 1
ATOM 770 O O . PHE A 1 102 ? -6.754 -1.551 10.695 1 98.25 102 PHE A O 1
ATOM 777 N N . GLY A 1 103 ? -4.77 -2.164 9.891 1 96.81 103 GLY A N 1
ATOM 778 C CA . GLY A 1 103 ? -4.539 -3.049 11.023 1 96.81 103 GLY A CA 1
ATOM 779 C C . GLY A 1 103 ? -3.428 -2.572 11.938 1 96.81 103 GLY A C 1
ATOM 780 O O . GLY A 1 103 ? -2.916 -3.34 12.758 1 96.81 103 GLY A O 1
ATOM 781 N N . SER A 1 104 ? -2.961 -1.363 11.758 1 97.38 104 SER A N 1
ATOM 782 C CA . SER A 1 104 ? -1.899 -0.873 12.633 1 97.38 104 SER A CA 1
ATOM 783 C C . SER A 1 104 ? -2.404 -0.668 14.055 1 97.38 104 SER A C 1
ATOM 785 O O . SER A 1 104 ? -3.605 -0.494 14.273 1 97.38 104 SER A O 1
ATOM 787 N N . ASP A 1 105 ? -1.523 -0.696 15.031 1 95.62 105 ASP A N 1
ATOM 788 C CA . ASP A 1 105 ? -1.792 -0.427 16.438 1 95.62 105 ASP A CA 1
ATOM 789 C C . ASP A 1 105 ? -0.83 0.622 17 1 95.62 105 ASP A C 1
ATOM 791 O O . ASP A 1 105 ? 0.36 0.348 17.172 1 95.62 105 ASP A O 1
ATOM 795 N N . PRO A 1 106 ? -1.341 1.779 17.312 1 96.88 106 PRO A N 1
ATOM 796 C CA . PRO A 1 106 ? -2.732 2.225 17.219 1 96.88 106 PRO A CA 1
ATOM 797 C C . PRO A 1 106 ? -3.219 2.322 15.773 1 96.88 106 PRO A C 1
ATOM 799 O O . PRO A 1 106 ? -2.408 2.305 14.844 1 96.88 106 PRO A O 1
ATOM 802 N N . PRO A 1 107 ? -4.562 2.332 15.578 1 97.81 107 PRO A N 1
ATOM 803 C CA . PRO A 1 107 ? -5.082 2.484 14.219 1 97.81 107 PRO A CA 1
ATOM 804 C C . PRO A 1 107 ? -4.824 3.873 13.641 1 97.81 107 PRO A C 1
ATOM 806 O O . PRO A 1 107 ? -4.738 4.852 14.383 1 97.81 107 PRO A O 1
ATOM 809 N N . ILE A 1 108 ? -4.672 3.916 12.352 1 98.56 108 ILE A N 1
ATOM 810 C CA . ILE A 1 108 ? -4.645 5.215 11.688 1 98.56 108 ILE A CA 1
ATOM 811 C C . ILE A 1 108 ? -5.953 5.957 11.945 1 98.56 108 ILE A C 1
ATOM 813 O O . ILE A 1 108 ? -7.031 5.359 11.914 1 98.56 108 ILE A O 1
ATOM 817 N N . ASN A 1 109 ? -5.84 7.262 12.188 1 98.38 109 ASN A N 1
ATOM 818 C CA . ASN A 1 109 ? -6.996 8.117 12.422 1 98.38 109 ASN A CA 1
ATOM 819 C C . ASN A 1 109 ? -8.047 7.957 11.32 1 98.38 109 ASN A C 1
ATOM 821 O O . ASN A 1 109 ? -7.738 8.102 10.141 1 98.38 109 ASN A O 1
ATOM 825 N N . PRO A 1 110 ? -9.289 7.664 11.719 1 98.12 110 PRO A N 1
ATOM 826 C CA . PRO A 1 110 ? -10.328 7.449 10.711 1 98.12 110 PRO A CA 1
ATOM 827 C C . PRO A 1 110 ? -10.484 8.641 9.766 1 98.12 110 PRO A C 1
ATOM 829 O O . PRO A 1 110 ? -10.82 8.461 8.586 1 98.12 110 PRO A O 1
ATOM 832 N N . TYR A 1 111 ? -10.281 9.82 10.195 1 98.38 111 TYR A N 1
ATOM 833 C CA . TYR A 1 111 ? -10.383 10.984 9.328 1 98.38 111 TYR A CA 1
ATOM 834 C C . TYR A 1 111 ? -9.43 10.867 8.141 1 98.38 111 TYR A C 1
ATOM 836 O O . TYR A 1 111 ? -9.805 11.164 7.004 1 98.38 111 TYR A O 1
ATOM 844 N N . VAL A 1 112 ? -8.18 10.391 8.391 1 98.88 112 VAL A N 1
ATOM 845 C CA . VAL A 1 112 ? -7.195 10.18 7.34 1 98.88 112 VAL A CA 1
ATOM 846 C C . VAL A 1 112 ? -7.73 9.172 6.324 1 98.88 112 VAL A C 1
ATOM 848 O O . VAL A 1 112 ? -7.66 9.406 5.113 1 98.88 112 VAL A O 1
ATOM 851 N N . LEU A 1 113 ? -8.312 8.102 6.793 1 98.88 113 LEU A N 1
ATOM 852 C CA . LEU A 1 113 ? -8.711 7.004 5.914 1 98.88 113 LEU A CA 1
ATOM 853 C C . LEU A 1 113 ? -10.016 7.328 5.191 1 98.88 113 LEU A C 1
ATOM 855 O O . LEU A 1 113 ? -10.195 6.938 4.035 1 98.88 113 LEU A O 1
ATOM 859 N N . THR A 1 114 ? -10.992 8.047 5.898 1 98.75 114 THR A N 1
ATOM 860 C CA . THR A 1 114 ? -12.227 8.438 5.223 1 98.75 114 THR A CA 1
ATOM 861 C C . THR A 1 114 ? -11.914 9.352 4.039 1 98.75 114 THR A C 1
ATOM 863 O O . THR A 1 114 ? -12.492 9.195 2.959 1 98.75 114 THR A O 1
ATOM 866 N N . LYS A 1 115 ? -11.031 10.25 4.184 1 98.62 115 LYS A N 1
ATOM 867 C CA . LYS A 1 115 ? -10.633 11.148 3.104 1 98.62 115 LYS A CA 1
ATOM 868 C C . LYS A 1 115 ? -9.852 10.406 2.027 1 98.62 115 LYS A C 1
ATOM 870 O O . LYS A 1 115 ? -10.117 10.562 0.834 1 98.62 115 LYS A O 1
ATOM 875 N N . ALA A 1 116 ? -8.914 9.57 2.428 1 98.69 116 ALA A N 1
ATOM 876 C CA . ALA A 1 116 ? -8.039 8.852 1.497 1 98.69 116 ALA A CA 1
ATOM 877 C C . ALA A 1 116 ? -8.852 7.918 0.602 1 98.69 116 ALA A C 1
ATOM 879 O O . ALA A 1 116 ? -8.547 7.773 -0.586 1 98.69 116 ALA A O 1
ATOM 880 N N . PHE A 1 117 ? -9.82 7.289 1.167 1 98.62 117 PHE A N 1
ATOM 881 C CA . PHE A 1 117 ? -10.562 6.254 0.448 1 98.62 117 PHE A CA 1
ATOM 882 C C . PHE A 1 117 ? -11.906 6.785 -0.032 1 98.62 117 PHE A C 1
ATOM 884 O O . PHE A 1 117 ? -12.641 6.086 -0.733 1 98.62 117 PHE A O 1
ATOM 891 N N . GLN A 1 118 ? -12.211 8.031 0.429 1 97.94 118 GLN A N 1
ATOM 892 C CA . GLN A 1 118 ? -13.43 8.695 -0.018 1 97.94 118 GLN A CA 1
ATOM 893 C C . GLN A 1 118 ? -14.672 7.902 0.38 1 97.94 118 GLN A C 1
ATOM 895 O O . GLN A 1 118 ? -15.555 7.676 -0.444 1 97.94 118 GLN A O 1
ATOM 900 N N . VAL A 1 119 ? -14.68 7.469 1.632 1 98.31 119 VAL A N 1
ATOM 901 C CA . VAL A 1 119 ? -15.797 6.707 2.182 1 98.31 119 VAL A CA 1
ATOM 902 C C . VAL A 1 119 ? -16.172 7.258 3.553 1 98.31 119 VAL A C 1
ATOM 904 O O . VAL A 1 119 ? -15.445 8.07 4.125 1 98.31 119 VAL A O 1
ATOM 907 N N . GLU A 1 120 ? -17.312 6.777 4.043 1 98.06 120 GLU A N 1
ATOM 908 C CA . GLU A 1 120 ? -17.781 7.23 5.352 1 98.06 120 GLU A CA 1
ATOM 909 C C . GLU A 1 120 ? -17.047 6.508 6.48 1 98.06 120 GLU A C 1
ATOM 911 O O . GLU A 1 120 ? -16.469 5.438 6.27 1 98.06 120 GLU A O 1
ATOM 916 N N . LYS A 1 121 ? -17.109 7.105 7.645 1 98.31 121 LYS A N 1
ATOM 917 C CA . LYS A 1 121 ? -16.422 6.578 8.82 1 98.31 121 LYS A CA 1
ATOM 918 C C . LYS A 1 121 ? -16.859 5.148 9.117 1 98.31 121 LYS A C 1
ATOM 920 O O . LYS A 1 121 ? -16.047 4.328 9.57 1 98.31 121 LYS A O 1
ATOM 925 N N . LYS A 1 122 ? -18.094 4.855 8.883 1 98 122 LYS A N 1
ATOM 926 C CA . LYS A 1 122 ? -18.594 3.521 9.188 1 98 122 LYS A CA 1
ATOM 927 C C . LYS A 1 122 ? -17.875 2.457 8.359 1 98 122 LYS A C 1
ATOM 929 O O . LYS A 1 122 ? -17.641 1.348 8.844 1 98 122 LYS A O 1
ATOM 934 N N . VAL A 1 123 ? -17.594 2.775 7.125 1 98 123 VAL A N 1
ATOM 935 C CA . VAL A 1 123 ? -16.891 1.847 6.25 1 98 123 VAL A CA 1
ATOM 936 C C . VAL A 1 123 ? -15.461 1.65 6.758 1 98 123 VAL A C 1
ATOM 938 O O . VAL A 1 123 ? -14.969 0.522 6.82 1 98 123 VAL A O 1
ATOM 941 N N . VAL A 1 124 ? -14.797 2.732 7.18 1 98.38 124 VAL A N 1
ATOM 942 C CA . VAL A 1 124 ? -13.445 2.66 7.73 1 98.38 124 VAL A CA 1
ATOM 943 C C . VAL A 1 124 ? -13.453 1.823 9.008 1 98.38 124 VAL A C 1
ATOM 945 O O . VAL A 1 124 ? -12.594 0.959 9.195 1 98.38 124 VAL A O 1
ATOM 948 N N . ASP A 1 125 ? -14.461 2.082 9.852 1 97.75 125 ASP A N 1
ATOM 949 C CA . ASP A 1 125 ? -14.586 1.313 11.086 1 97.75 125 ASP A CA 1
ATOM 950 C C . ASP A 1 125 ? -14.727 -0.179 10.789 1 97.75 125 ASP A C 1
ATOM 952 O O . ASP A 1 125 ? -14.094 -1.009 11.453 1 97.75 125 ASP A O 1
ATOM 956 N N . TYR A 1 126 ? -15.531 -0.452 9.828 1 97.81 126 TYR A N 1
ATOM 957 C CA . TYR A 1 126 ? -15.75 -1.838 9.43 1 97.81 126 TYR A CA 1
ATOM 958 C C . TYR A 1 126 ? -14.453 -2.469 8.922 1 97.81 126 TYR A C 1
ATOM 960 O O . TYR A 1 126 ? -14.07 -3.549 9.375 1 97.81 126 TYR A O 1
ATOM 968 N N . LEU A 1 127 ? -13.766 -1.836 8.062 1 98.31 127 LEU A N 1
ATOM 969 C CA . LEU A 1 127 ? -12.508 -2.328 7.512 1 98.31 127 LEU A CA 1
ATOM 970 C C . LEU A 1 127 ? -11.477 -2.539 8.617 1 98.31 127 LEU A C 1
ATOM 972 O O . LEU A 1 127 ? -10.82 -3.586 8.672 1 98.31 127 LEU A O 1
ATOM 976 N N . GLN A 1 128 ? -11.305 -1.573 9.508 1 97.94 128 GLN A N 1
ATOM 977 C CA . GLN A 1 128 ? -10.336 -1.689 10.586 1 97.94 128 GLN A CA 1
ATOM 978 C C . GLN A 1 128 ? -10.695 -2.838 11.531 1 97.94 128 GLN A C 1
ATOM 980 O O . GLN A 1 128 ? -9.812 -3.529 12.039 1 97.94 128 GLN A O 1
ATOM 985 N N . SER A 1 129 ? -11.961 -3.078 11.75 1 97.44 129 SER A N 1
ATOM 986 C CA . SER A 1 129 ? -12.383 -4.141 12.656 1 97.44 129 SER A CA 1
ATOM 987 C C . SER A 1 129 ? -11.969 -5.512 12.133 1 97.44 129 SER A C 1
ATOM 989 O O . SER A 1 129 ? -11.812 -6.461 12.906 1 97.44 129 SER A O 1
ATOM 991 N N . GLN A 1 130 ? -11.82 -5.641 10.781 1 97.31 130 GLN A N 1
ATOM 992 C CA . GLN A 1 130 ? -11.438 -6.918 10.188 1 97.31 130 GLN A CA 1
ATOM 993 C C . GLN A 1 130 ? -10.008 -7.297 10.562 1 97.31 130 GLN A C 1
ATOM 995 O O . GLN A 1 130 ? -9.602 -8.445 10.406 1 97.31 130 GLN A O 1
ATOM 1000 N N . PHE A 1 131 ? -9.195 -6.359 11.078 1 95.06 131 PHE A N 1
ATOM 1001 C CA . PHE A 1 131 ? -7.781 -6.598 11.344 1 95.06 131 PHE A CA 1
ATOM 1002 C C . PHE A 1 131 ? -7.48 -6.504 12.836 1 95.06 131 PHE A C 1
ATOM 1004 O O . PHE A 1 131 ? -6.359 -6.781 13.266 1 95.06 131 PHE A O 1
ATOM 1011 N N . TRP A 1 132 ? -8.273 -6.012 13.695 1 84.69 132 TRP A N 1
ATOM 1012 C CA . TRP A 1 132 ? -8.055 -5.883 15.133 1 84.69 132 TRP A CA 1
ATOM 1013 C C . TRP A 1 132 ? -8.656 -7.066 15.883 1 84.69 132 TRP A C 1
ATOM 1015 O O . TRP A 1 132 ? -8.125 -7.492 16.906 1 84.69 132 TRP A O 1
ATOM 1025 N N . TRP A 1 133 ? -9.938 -7.449 15.547 1 65.31 133 TRP A N 1
ATOM 1026 C CA . TRP A 1 133 ? -10.531 -8.539 16.312 1 65.31 133 TRP A CA 1
ATOM 1027 C C . TRP A 1 133 ? -10 -9.891 15.828 1 65.31 133 TRP A C 1
ATOM 1029 O O . TRP A 1 133 ? -9.641 -10.039 14.656 1 65.31 133 TRP A O 1
ATOM 1039 N N . ASP A 1 134 ? -9.008 -10.586 16.438 1 50.16 134 ASP A N 1
ATOM 1040 C CA . ASP A 1 134 ? -8.602 -11.953 16.109 1 50.16 134 ASP A CA 1
ATOM 1041 C C . ASP A 1 134 ? -9.688 -12.68 15.336 1 50.16 134 ASP A C 1
ATOM 1043 O O . ASP A 1 134 ? -10.695 -13.102 15.906 1 50.16 134 ASP A O 1
ATOM 1047 N N . ASN A 1 135 ? -10.078 -12.219 14.297 1 38.38 135 ASN A N 1
ATOM 1048 C CA . ASN A 1 135 ? -10.938 -13.164 13.602 1 38.38 135 ASN A CA 1
ATOM 1049 C C . ASN A 1 135 ? -10.195 -14.445 13.242 1 38.38 135 ASN A C 1
ATOM 1051 O O . ASN A 1 135 ? -10.695 -15.281 12.484 1 38.38 135 ASN A O 1
ATOM 1055 N N . ASN A 1 136 ? -8.852 -14.516 13.25 1 33.06 136 ASN A N 1
ATOM 1056 C CA . ASN A 1 136 ? -8.469 -15.922 13.148 1 33.06 136 ASN A CA 1
ATOM 1057 C C . ASN A 1 136 ? -8.875 -16.703 14.398 1 33.06 136 ASN A C 1
ATOM 1059 O O . ASN A 1 136 ? -8.875 -16.156 15.5 1 33.06 136 ASN A O 1
ATOM 1063 N N . MET B 1 1 ? 24.344 10.852 -5.598 1 55.12 1 MET B N 1
ATOM 1064 C CA . MET B 1 1 ? 23.078 10.664 -4.879 1 55.12 1 MET B CA 1
ATOM 1065 C C . MET B 1 1 ? 22.125 11.828 -5.145 1 55.12 1 MET B C 1
ATOM 1067 O O . MET B 1 1 ? 22.453 12.984 -4.855 1 55.12 1 MET B O 1
ATOM 1071 N N . ASP B 1 2 ? 21.156 11.789 -6.121 1 85.12 2 ASP B N 1
ATOM 1072 C CA . ASP B 1 2 ? 20.328 12.93 -6.512 1 85.12 2 ASP B CA 1
ATOM 1073 C C . ASP B 1 2 ? 19.125 13.094 -5.578 1 85.12 2 ASP B C 1
ATOM 1075 O O . ASP B 1 2 ? 18.656 12.109 -5 1 85.12 2 ASP B O 1
ATOM 1079 N N . ILE B 1 3 ? 19.047 14.242 -5.051 1 91.25 3 ILE B N 1
ATOM 1080 C CA . ILE B 1 3 ? 17.969 14.602 -4.145 1 91.25 3 ILE B CA 1
ATOM 1081 C C . ILE B 1 3 ? 16.922 15.43 -4.887 1 91.25 3 ILE B C 1
ATOM 1083 O O . ILE B 1 3 ? 17.25 16.125 -5.855 1 91.25 3 ILE B O 1
ATOM 1087 N N . SER B 1 4 ? 15.695 15.211 -4.504 1 95.62 4 SER B N 1
ATOM 1088 C CA . SER B 1 4 ? 14.625 16.094 -4.973 1 95.62 4 SER B CA 1
ATOM 1089 C C . SER B 1 4 ? 14.023 16.891 -3.82 1 95.62 4 SER B C 1
ATOM 1091 O O . SER B 1 4 ? 13.844 16.375 -2.721 1 95.62 4 SER B O 1
ATOM 1093 N N . LEU B 1 5 ? 13.812 18.172 -4.039 1 96.44 5 LEU B N 1
ATOM 1094 C CA . LEU B 1 5 ? 13.203 19.062 -3.062 1 96.44 5 LEU B CA 1
ATOM 1095 C C . LEU B 1 5 ? 11.898 19.641 -3.596 1 96.44 5 LEU B C 1
ATOM 1097 O O . LEU B 1 5 ? 11.789 19.953 -4.785 1 96.44 5 LEU B O 1
ATOM 1101 N N . ALA B 1 6 ? 10.945 19.75 -2.719 1 97.06 6 ALA B N 1
ATOM 1102 C CA . ALA B 1 6 ? 9.672 20.359 -3.1 1 97.06 6 ALA B CA 1
ATOM 1103 C C . ALA B 1 6 ? 9.047 21.094 -1.92 1 97.06 6 ALA B C 1
ATOM 1105 O O . ALA B 1 6 ? 9.133 20.641 -0.776 1 97.06 6 ALA B O 1
ATOM 1106 N N . ARG B 1 7 ? 8.453 22.219 -2.23 1 98.25 7 ARG B N 1
ATOM 1107 C CA . ARG B 1 7 ? 7.578 22.875 -1.268 1 98.25 7 ARG B CA 1
ATOM 1108 C C . ARG B 1 7 ? 6.152 22.344 -1.372 1 98.25 7 ARG B C 1
ATOM 1110 O O . ARG B 1 7 ? 5.645 22.141 -2.475 1 98.25 7 ARG B O 1
ATOM 1117 N N . ILE B 1 8 ? 5.582 22.078 -0.225 1 98.5 8 ILE B N 1
ATOM 1118 C CA . ILE B 1 8 ? 4.211 21.578 -0.213 1 98.5 8 ILE B CA 1
ATOM 1119 C C . ILE B 1 8 ? 3.328 22.516 0.61 1 98.5 8 ILE B C 1
ATOM 1121 O O . ILE B 1 8 ? 3.645 22.828 1.762 1 98.5 8 ILE B O 1
ATOM 1125 N N . ASP B 1 9 ? 2.264 22.969 0.019 1 98.75 9 ASP B N 1
ATOM 1126 C CA . ASP B 1 9 ? 1.265 23.781 0.691 1 98.75 9 ASP B CA 1
ATOM 1127 C C . ASP B 1 9 ? -0.011 23 0.965 1 98.75 9 ASP B C 1
ATOM 1129 O O . ASP B 1 9 ? -0.567 22.375 0.059 1 98.75 9 ASP B O 1
ATOM 1133 N N . TYR B 1 10 ? -0.387 23.062 2.238 1 98.75 10 TYR B N 1
ATOM 1134 C CA . TYR B 1 10 ? -1.605 22.375 2.662 1 98.75 10 TYR B CA 1
ATOM 1135 C C . TYR B 1 10 ? -2.68 23.375 3.062 1 98.75 10 TYR B C 1
ATOM 1137 O O . TYR B 1 10 ? -2.467 24.203 3.951 1 98.75 10 TYR B O 1
ATOM 1145 N N . ALA B 1 11 ? -3.809 23.328 2.322 1 98.75 11 ALA B N 1
ATOM 1146 C CA . ALA B 1 11 ? -4.961 24.047 2.855 1 98.75 11 ALA B CA 1
ATOM 1147 C C . ALA B 1 11 ? -5.414 23.453 4.188 1 98.75 11 ALA B C 1
ATOM 1149 O O . ALA B 1 11 ? -4.977 22.359 4.566 1 98.75 11 ALA B O 1
ATOM 1150 N N . PRO B 1 12 ? -6.246 24.219 4.891 1 98.75 12 PRO B N 1
ATOM 1151 C CA . PRO B 1 12 ? -6.789 23.625 6.117 1 98.75 12 PRO B CA 1
ATOM 1152 C C . PRO B 1 12 ? -7.465 22.281 5.875 1 98.75 12 PRO B C 1
ATOM 1154 O O . PRO B 1 12 ? -8.273 22.141 4.953 1 98.75 12 PRO B O 1
ATOM 1157 N N . TYR B 1 13 ? -7.031 21.25 6.598 1 98.38 13 TYR B N 1
ATOM 1158 C CA . TYR B 1 13 ? -7.602 19.906 6.613 1 98.38 13 TYR B CA 1
ATOM 1159 C C . TYR B 1 13 ? -7.27 19.156 5.328 1 98.38 13 TYR B C 1
ATOM 1161 O O . TYR B 1 13 ? -7.887 18.141 5.023 1 98.38 13 TYR B O 1
ATOM 1169 N N . ASP B 1 14 ? -6.262 19.688 4.637 1 98.56 14 ASP B N 1
ATOM 1170 C CA . ASP B 1 14 ? -5.777 18.984 3.453 1 98.56 14 ASP B CA 1
ATOM 1171 C C . ASP B 1 14 ? -4.941 17.766 3.844 1 98.56 14 ASP B C 1
ATOM 1173 O O . ASP B 1 14 ? -4.176 17.812 4.805 1 98.56 14 ASP B O 1
ATOM 1177 N N . LEU B 1 15 ? -5.152 16.734 3.053 1 98.75 15 LEU B N 1
ATOM 1178 C CA . LEU B 1 15 ? -4.48 15.469 3.307 1 98.75 15 LEU B CA 1
ATOM 1179 C C . LEU B 1 15 ? -3.607 15.07 2.123 1 98.75 15 LEU B C 1
ATOM 1181 O O . LEU B 1 15 ? -4.059 15.102 0.976 1 98.75 15 LEU B O 1
ATOM 1185 N N . ASN B 1 16 ? -2.344 14.828 2.348 1 98.75 16 ASN B N 1
ATOM 1186 C CA . ASN B 1 16 ? -1.606 13.891 1.507 1 98.75 16 ASN B CA 1
ATOM 1187 C C . ASN B 1 16 ? -1.811 12.445 1.963 1 98.75 16 ASN B C 1
ATOM 1189 O O . ASN B 1 16 ? -1.299 12.047 3.01 1 98.75 16 ASN B O 1
ATOM 1193 N N . PRO B 1 17 ? -2.598 11.719 1.263 1 98.69 17 PRO B N 1
ATOM 1194 C CA . PRO B 1 17 ? -3.092 10.43 1.756 1 98.69 17 PRO B CA 1
ATOM 1195 C C . PRO B 1 17 ? -1.988 9.383 1.877 1 98.69 17 PRO B C 1
ATOM 1197 O O . PRO B 1 17 ? -0.872 9.602 1.398 1 98.69 17 PRO B O 1
ATOM 1200 N N . PRO B 1 18 ? -2.305 8.266 2.551 1 98.88 18 PRO B N 1
ATOM 1201 C CA . PRO B 1 18 ? -1.307 7.199 2.668 1 98.88 18 PRO B CA 1
ATOM 1202 C C . PRO B 1 18 ? -0.683 6.824 1.326 1 98.88 18 PRO B C 1
ATOM 1204 O O . PRO B 1 18 ? -1.401 6.504 0.376 1 98.88 18 PRO B O 1
ATOM 1207 N N . HIS B 1 19 ? 0.609 6.938 1.286 1 98.62 19 HIS B N 1
ATOM 1208 C CA . HIS B 1 19 ? 1.394 6.637 0.094 1 98.62 19 HIS B CA 1
ATOM 1209 C C . HIS B 1 19 ? 2.793 6.156 0.461 1 98.62 19 HIS B C 1
ATOM 1211 O O . HIS B 1 19 ? 3.166 6.156 1.637 1 98.62 19 HIS B O 1
ATOM 1217 N N . ILE B 1 20 ? 3.559 5.66 -0.504 1 98.38 20 ILE B N 1
ATOM 1218 C CA . ILE B 1 20 ? 4.945 5.246 -0.313 1 98.38 20 ILE B CA 1
ATOM 1219 C C . ILE B 1 20 ? 5.828 5.879 -1.386 1 98.38 20 ILE B C 1
ATOM 1221 O O . ILE B 1 20 ? 5.332 6.305 -2.432 1 98.38 20 ILE B O 1
ATOM 1225 N N . HIS B 1 21 ? 7.055 6.004 -1.108 1 97.38 21 HIS B N 1
ATOM 1226 C CA . HIS B 1 21 ? 8.125 6.227 -2.07 1 97.38 21 HIS B CA 1
ATOM 1227 C C . HIS B 1 21 ? 9.023 5 -2.188 1 97.38 21 HIS B C 1
ATOM 1229 O O . HIS B 1 21 ? 9.844 4.734 -1.304 1 97.38 21 HIS B O 1
ATOM 1235 N N . PRO B 1 22 ? 8.906 4.258 -3.291 1 95.44 22 PRO B N 1
ATOM 1236 C CA . PRO B 1 22 ? 9.609 2.977 -3.375 1 95.44 22 PRO B CA 1
ATOM 1237 C C . PRO B 1 22 ? 11.117 3.139 -3.506 1 95.44 22 PRO B C 1
ATOM 1239 O O . PRO B 1 22 ? 11.875 2.193 -3.254 1 95.44 22 PRO B O 1
ATOM 1242 N N . ARG B 1 23 ? 11.602 4.336 -3.857 1 93.88 23 ARG B N 1
ATOM 1243 C CA . ARG B 1 23 ? 13.023 4.473 -4.18 1 93.88 23 ARG B CA 1
ATOM 1244 C C . ARG B 1 23 ? 13.633 5.668 -3.459 1 93.88 23 ARG B C 1
ATOM 1246 O O . ARG B 1 23 ? 14.578 6.281 -3.957 1 93.88 23 ARG B O 1
ATOM 1253 N N . GLY B 1 24 ? 12.984 6.008 -2.318 1 95.31 24 GLY B N 1
ATOM 1254 C CA . GLY B 1 24 ? 13.57 7.125 -1.6 1 95.31 24 GLY B CA 1
ATOM 1255 C C . GLY B 1 24 ? 13.031 7.281 -0.191 1 95.31 24 GLY B C 1
ATOM 1256 O O . GLY B 1 24 ? 11.875 6.949 0.074 1 95.31 24 GLY B O 1
ATOM 1257 N N . THR B 1 25 ? 13.875 7.785 0.685 1 97.19 25 THR B N 1
ATOM 1258 C CA . THR B 1 25 ? 13.5 8.266 2.01 1 97.19 25 THR B CA 1
ATOM 1259 C C . THR B 1 25 ? 13.008 9.711 1.943 1 97.19 25 THR B C 1
ATOM 1261 O O . THR B 1 25 ? 13.578 10.531 1.224 1 97.19 25 THR B O 1
ATOM 1264 N N . LYS B 1 26 ? 11.984 9.992 2.65 1 98.5 26 LYS B N 1
ATOM 1265 C CA . LYS B 1 26 ? 11.461 11.352 2.674 1 98.5 26 LYS B CA 1
ATOM 1266 C C . LYS B 1 26 ? 11.766 12.031 4.008 1 98.5 26 LYS B C 1
ATOM 1268 O O . LYS B 1 26 ? 11.547 11.445 5.07 1 98.5 26 LYS B O 1
ATOM 1273 N N . LEU B 1 27 ? 12.25 13.164 3.887 1 98.69 27 LEU B N 1
ATOM 1274 C CA . LEU B 1 27 ? 12.375 14.094 5.008 1 98.69 27 LEU B CA 1
ATOM 1275 C C . LEU B 1 27 ? 11.43 15.281 4.836 1 98.69 27 LEU B C 1
ATOM 1277 O O . LEU B 1 27 ? 11.352 15.867 3.754 1 98.69 27 LEU B O 1
ATOM 1281 N N . ILE B 1 28 ? 10.703 15.609 5.906 1 98.88 28 ILE B N 1
ATOM 1282 C CA . ILE B 1 28 ? 9.812 16.766 5.82 1 98.88 28 ILE B CA 1
ATOM 1283 C C . ILE B 1 28 ? 10.109 17.734 6.961 1 98.88 28 ILE B C 1
ATOM 1285 O O . ILE B 1 28 ? 10.367 17.312 8.094 1 98.88 28 ILE B O 1
ATOM 1289 N N . THR B 1 29 ? 10.18 18.953 6.625 1 98.88 29 THR B N 1
ATOM 1290 C CA . THR B 1 29 ? 10.305 20.031 7.598 1 98.88 29 THR B CA 1
ATOM 1291 C C . THR B 1 29 ? 9.078 20.938 7.562 1 98.88 29 THR B C 1
ATOM 1293 O O . THR B 1 29 ? 8.734 21.484 6.512 1 98.88 29 THR B O 1
ATOM 1296 N N . CYS B 1 30 ? 8.484 21.094 8.719 1 98.94 30 CYS B N 1
ATOM 1297 C CA . CYS B 1 30 ? 7.352 22 8.797 1 98.94 30 CYS B CA 1
ATOM 1298 C C . CYS B 1 30 ? 7.816 23.438 8.891 1 98.94 30 CYS B C 1
ATOM 1300 O O . CYS B 1 30 ? 8.625 23.781 9.758 1 98.94 30 CYS B O 1
ATOM 1302 N N . LEU B 1 31 ? 7.32 24.266 8.016 1 98.88 31 LEU B N 1
ATOM 1303 C CA . LEU B 1 31 ? 7.719 25.672 7.984 1 98.88 31 LEU B CA 1
ATOM 1304 C C . LEU B 1 31 ? 6.641 26.562 8.602 1 98.88 31 LEU B C 1
ATOM 1306 O O . LEU B 1 31 ? 6.941 27.609 9.172 1 98.88 31 LEU B O 1
ATOM 1310 N N . LYS B 1 32 ? 5.418 26.203 8.391 1 98.88 32 LYS B N 1
ATOM 1311 C CA . LYS B 1 32 ? 4.25 26.922 8.898 1 98.88 32 LYS B CA 1
ATOM 1312 C C . LYS B 1 32 ? 3.107 25.953 9.219 1 98.88 32 LYS B C 1
ATOM 1314 O O . LYS B 1 32 ? 2.885 24.984 8.484 1 98.88 32 LYS B O 1
ATOM 1319 N N . GLY B 1 33 ? 2.338 26.312 10.25 1 98.75 33 GLY B N 1
ATOM 1320 C CA . GLY B 1 33 ? 1.128 25.547 10.547 1 98.75 33 GLY B CA 1
ATOM 1321 C C . GLY B 1 33 ? 1.389 24.297 11.359 1 98.75 33 GLY B C 1
ATOM 1322 O O . GLY B 1 33 ? 2.332 24.25 12.156 1 98.75 33 GLY B O 1
ATOM 1323 N N . LYS B 1 34 ? 0.424 23.391 11.328 1 98.81 34 LYS B N 1
ATOM 1324 C CA . LYS B 1 34 ? 0.451 22.141 12.086 1 98.81 34 LYS B CA 1
ATOM 1325 C C . LYS B 1 34 ? 0.144 20.953 11.195 1 98.81 34 LYS B C 1
ATOM 1327 O O . LYS B 1 34 ? -0.939 20.859 10.609 1 98.81 34 LYS B O 1
ATOM 1332 N N . LEU B 1 35 ? 1.104 20.047 11.141 1 98.94 35 LEU B N 1
ATOM 1333 C CA . LEU B 1 35 ? 0.946 18.844 10.312 1 98.94 35 LEU B CA 1
ATOM 1334 C C . LEU B 1 35 ? 0.923 17.594 11.172 1 98.94 35 LEU B C 1
ATOM 1336 O O . LEU B 1 35 ? 1.867 17.328 11.914 1 98.94 35 LEU B O 1
ATOM 1340 N N . TYR B 1 36 ? -0.134 16.875 11.164 1 98.94 36 TYR B N 1
ATOM 1341 C CA . TYR B 1 36 ? -0.196 15.523 11.695 1 98.94 36 TYR B CA 1
ATOM 1342 C C . TYR B 1 36 ? 0.359 14.516 10.703 1 98.94 36 TYR B C 1
ATOM 1344 O O . TYR B 1 36 ? -0.191 14.344 9.609 1 98.94 36 TYR B O 1
ATOM 1352 N N . VAL B 1 37 ? 1.493 13.898 11.031 1 98.94 37 VAL B N 1
ATOM 1353 C CA . VAL B 1 37 ? 2.156 12.977 10.117 1 98.94 37 VAL B CA 1
ATOM 1354 C C . VAL B 1 37 ? 2.303 11.609 10.781 1 98.94 37 VAL B C 1
ATOM 1356 O O . VAL B 1 37 ? 2.281 11.5 12.008 1 98.94 37 VAL B O 1
ATOM 1359 N N . GLY B 1 38 ? 2.402 10.617 9.984 1 98.81 38 GLY B N 1
ATOM 1360 C CA . GLY B 1 38 ? 2.66 9.289 10.508 1 98.81 38 GLY B CA 1
ATOM 1361 C C . GLY B 1 38 ? 3.117 8.305 9.445 1 98.81 38 GLY B C 1
ATOM 1362 O O . GLY B 1 38 ? 2.906 8.531 8.258 1 98.81 38 GLY B O 1
ATOM 1363 N N . PHE B 1 39 ? 3.822 7.312 9.875 1 98.75 39 PHE B N 1
ATOM 1364 C CA . PHE B 1 39 ? 4.125 6.164 9.031 1 98.75 39 PHE B CA 1
ATOM 1365 C C . PHE B 1 39 ? 3.898 4.859 9.781 1 98.75 39 PHE B C 1
ATOM 1367 O O . PHE B 1 39 ? 3.838 4.852 11.016 1 98.75 39 PHE B O 1
ATOM 1374 N N . VAL B 1 40 ? 3.686 3.787 9.062 1 98.5 40 VAL B N 1
ATOM 1375 C CA . VAL B 1 40 ? 3.396 2.479 9.633 1 98.5 40 VAL B CA 1
ATOM 1376 C C . VAL B 1 40 ? 4.625 1.579 9.523 1 98.5 40 VAL B C 1
ATOM 1378 O O . VAL B 1 40 ? 5.102 1.307 8.414 1 98.5 40 VAL B O 1
ATOM 1381 N N . LEU B 1 41 ? 5.195 1.204 10.695 1 96.5 41 LEU B N 1
ATOM 1382 C CA . LEU B 1 41 ? 6.172 0.12 10.719 1 96.5 41 LEU B CA 1
ATOM 1383 C C . LEU B 1 41 ? 5.496 -1.224 10.469 1 96.5 41 LEU B C 1
ATOM 1385 O O . LEU B 1 41 ? 4.719 -1.699 11.297 1 96.5 41 LEU B O 1
ATOM 1389 N N . SER B 1 42 ? 5.844 -1.763 9.336 1 92 42 SER B N 1
ATOM 1390 C CA . SER B 1 42 ? 5.098 -2.941 8.914 1 92 42 SER B CA 1
ATOM 1391 C C . SER B 1 42 ? 5.926 -4.211 9.086 1 92 42 SER B C 1
ATOM 1393 O O . SER B 1 42 ? 7.133 -4.211 8.82 1 92 42 SER B O 1
ATOM 1395 N N . ASN B 1 43 ? 5.223 -5.293 9.508 1 83 43 ASN B N 1
ATOM 1396 C CA . ASN B 1 43 ? 5.785 -6.621 9.711 1 83 43 ASN B CA 1
ATOM 1397 C C . ASN B 1 43 ? 7.062 -6.57 10.547 1 83 43 ASN B C 1
ATOM 1399 O O . ASN B 1 43 ? 8.094 -7.102 10.133 1 83 43 ASN B O 1
ATOM 1403 N N . PRO B 1 44 ? 7.027 -5.934 11.703 1 79.5 44 PRO B N 1
ATOM 1404 C CA . PRO B 1 44 ? 8.227 -5.754 12.523 1 79.5 44 PRO B CA 1
ATOM 1405 C C . PRO B 1 44 ? 8.766 -7.066 13.078 1 79.5 44 PRO B C 1
ATOM 1407 O O . PRO B 1 44 ? 9.914 -7.129 13.523 1 79.5 44 PRO B O 1
ATOM 1410 N N . GLY B 1 45 ? 7.977 -7.996 13.148 1 77.25 45 GLY B N 1
ATOM 1411 C CA . GLY B 1 45 ? 8.359 -9.305 13.664 1 77.25 45 GLY B CA 1
ATOM 1412 C C . GLY B 1 45 ? 7.195 -10.273 13.75 1 77.25 45 GLY B C 1
ATOM 1413 O O . GLY B 1 45 ? 6.039 -9.891 13.539 1 77.25 45 GLY B O 1
ATOM 1414 N N . PRO B 1 46 ? 7.656 -11.5 14.016 1 79.19 46 PRO B N 1
ATOM 1415 C CA . PRO B 1 46 ? 6.594 -12.492 14.141 1 79.19 46 PRO B CA 1
ATOM 1416 C C . PRO B 1 46 ? 5.621 -12.172 15.273 1 79.19 46 PRO B C 1
ATOM 1418 O O . PRO B 1 46 ? 6.047 -11.781 16.359 1 79.19 46 PRO B O 1
ATOM 1421 N N . ASN B 1 47 ? 4.344 -12.125 15.117 1 82.06 47 ASN B N 1
ATOM 1422 C CA . ASN B 1 47 ? 3.262 -11.945 16.078 1 82.06 47 ASN B CA 1
ATOM 1423 C C . ASN B 1 47 ? 3.168 -10.5 16.562 1 82.06 47 ASN B C 1
ATOM 1425 O O . ASN B 1 47 ? 2.695 -10.242 17.672 1 82.06 47 ASN B O 1
ATOM 1429 N N . MET B 1 48 ? 3.846 -9.688 15.898 1 87.62 48 MET B N 1
ATOM 1430 C CA . MET B 1 48 ? 3.719 -8.273 16.25 1 87.62 48 MET B CA 1
ATOM 1431 C C . MET B 1 48 ? 2.811 -7.555 15.258 1 87.62 48 MET B C 1
ATOM 1433 O O . MET B 1 48 ? 2.848 -7.832 14.055 1 87.62 48 MET B O 1
ATOM 1437 N N . LYS B 1 49 ? 2.025 -6.734 15.805 1 91.94 49 LYS B N 1
ATOM 1438 C CA . LYS B 1 49 ? 1.197 -5.891 14.953 1 91.94 49 LYS B CA 1
ATOM 1439 C C . LYS B 1 49 ? 2.029 -4.801 14.281 1 91.94 49 LYS B C 1
ATOM 1441 O O . LYS B 1 49 ? 3.092 -4.426 14.789 1 91.94 49 LYS B O 1
ATOM 1446 N N . ASN B 1 50 ? 1.517 -4.379 13.062 1 96.44 50 ASN B N 1
ATOM 1447 C CA . ASN B 1 50 ? 2.057 -3.143 12.508 1 96.44 50 ASN B CA 1
ATOM 1448 C C . ASN B 1 50 ? 1.936 -1.986 13.5 1 96.44 50 ASN B C 1
ATOM 1450 O O . ASN B 1 50 ? 0.958 -1.902 14.242 1 96.44 50 ASN B O 1
ATOM 1454 N N . LYS B 1 51 ? 2.914 -1.133 13.57 1 97 51 LYS B N 1
ATOM 1455 C CA . LYS B 1 51 ? 2.93 -0.027 14.523 1 97 51 LYS B CA 1
ATOM 1456 C C . LYS B 1 51 ? 2.848 1.317 13.805 1 97 51 LYS B C 1
ATOM 1458 O O . LYS B 1 51 ? 3.654 1.604 12.914 1 97 51 LYS B O 1
ATOM 1463 N N . LEU B 1 52 ? 1.884 2.061 14.156 1 98.31 52 LEU B N 1
ATOM 1464 C CA . LEU B 1 52 ? 1.783 3.432 13.672 1 98.31 52 LEU B CA 1
ATOM 1465 C C . LEU B 1 52 ? 2.588 4.379 14.555 1 98.31 52 LEU B C 1
ATOM 1467 O O . LEU B 1 52 ? 2.408 4.402 15.773 1 98.31 52 LEU B O 1
ATOM 1471 N N . LEU B 1 53 ? 3.5 5.09 13.977 1 98.5 53 LEU B N 1
ATOM 1472 C CA . LEU B 1 53 ? 4.207 6.184 14.633 1 98.5 53 LEU B CA 1
ATOM 1473 C C . LEU B 1 53 ? 3.75 7.531 14.094 1 98.5 53 LEU B C 1
ATOM 1475 O O . LEU B 1 53 ? 3.752 7.75 12.875 1 98.5 53 LEU B O 1
ATOM 1479 N N . THR B 1 54 ? 3.328 8.453 14.992 1 98.75 54 THR B N 1
ATOM 1480 C CA . THR B 1 54 ? 2.816 9.742 14.555 1 98.75 54 THR B CA 1
ATOM 1481 C C . THR B 1 54 ? 3.482 10.883 15.32 1 98.75 54 THR B C 1
ATOM 1483 O O . THR B 1 54 ? 4.105 10.648 16.359 1 98.75 54 THR B O 1
ATOM 1486 N N . LYS B 1 55 ? 3.363 12.016 14.758 1 98.81 55 LYS B N 1
ATOM 1487 C CA . LYS B 1 55 ? 3.803 13.266 15.367 1 98.81 55 LYS B CA 1
ATOM 1488 C C . LYS B 1 55 ? 3.023 14.453 14.82 1 98.81 55 LYS B C 1
ATOM 1490 O O . LYS B 1 55 ? 2.627 14.461 13.648 1 98.81 55 LYS B O 1
ATOM 1495 N N . ILE B 1 56 ? 2.74 15.367 15.633 1 98.88 56 ILE B N 1
ATOM 1496 C CA . ILE B 1 56 ? 2.332 16.688 15.156 1 98.88 56 ILE B CA 1
ATOM 1497 C C . ILE B 1 56 ? 3.564 17.562 14.961 1 98.88 56 ILE B C 1
ATOM 1499 O O . ILE B 1 56 ? 4.328 17.797 15.898 1 98.88 56 ILE B O 1
ATOM 1503 N N . LEU B 1 57 ? 3.77 18.031 13.789 1 98.94 57 LEU B N 1
ATOM 1504 C CA . LEU B 1 57 ? 4.906 18.875 13.461 1 98.94 57 LEU B CA 1
ATOM 1505 C C . LEU B 1 57 ? 4.527 20.359 13.586 1 98.94 57 LEU B C 1
ATOM 1507 O O . LEU B 1 57 ? 3.471 20.766 13.109 1 98.94 57 LEU B O 1
ATOM 1511 N N . LYS B 1 58 ? 5.293 21.125 14.234 1 98.69 58 LYS B N 1
ATOM 1512 C CA . LYS B 1 58 ? 5.25 22.578 14.297 1 98.69 58 LYS B CA 1
ATOM 1513 C C . LYS B 1 58 ? 6.422 23.203 13.539 1 98.69 58 LYS B C 1
ATOM 1515 O O . LYS B 1 58 ? 7.359 22.5 13.156 1 98.69 58 LYS B O 1
ATOM 1520 N N . PRO B 1 59 ? 6.234 24.453 13.242 1 98.81 59 PRO B N 1
ATOM 1521 C CA . PRO B 1 59 ? 7.32 25.078 12.484 1 98.81 59 PRO B CA 1
ATOM 1522 C C . PRO B 1 59 ? 8.695 24.781 13.086 1 98.81 59 PRO B C 1
ATOM 1524 O O . PRO B 1 59 ? 8.906 25 14.281 1 98.81 59 PRO B O 1
ATOM 1527 N N . GLY B 1 60 ? 9.539 24.219 12.273 1 98.81 60 GLY B N 1
ATOM 1528 C CA . GLY B 1 60 ? 10.891 23.875 12.688 1 98.81 60 GLY B CA 1
ATOM 1529 C C . GLY B 1 60 ? 11.086 22.391 12.914 1 98.81 60 GLY B C 1
ATOM 1530 O O . GLY B 1 60 ? 12.211 21.891 12.93 1 98.81 60 GLY B O 1
ATOM 1531 N N . ASP B 1 61 ? 9.992 21.656 13.141 1 98.88 61 ASP B N 1
ATOM 1532 C CA . ASP B 1 61 ? 10.086 20.219 13.367 1 98.88 61 ASP B CA 1
ATOM 1533 C C . ASP B 1 61 ? 10.406 19.484 12.07 1 98.88 61 ASP B C 1
ATOM 1535 O O . ASP B 1 61 ? 9.992 19.906 10.984 1 98.88 61 ASP B O 1
ATOM 1539 N N . VAL B 1 62 ? 11.141 18.375 12.273 1 98.75 62 VAL B N 1
ATOM 1540 C CA . VAL B 1 62 ? 11.531 17.516 11.164 1 98.75 62 VAL B CA 1
ATOM 1541 C C . VAL B 1 62 ? 11.039 16.094 11.422 1 98.75 62 VAL B C 1
ATOM 1543 O O . VAL B 1 62 ? 10.984 15.648 12.57 1 98.75 62 VAL B O 1
ATOM 1546 N N . PHE B 1 63 ? 10.68 15.445 10.43 1 98.81 63 PHE B N 1
ATOM 1547 C CA . PHE B 1 63 ? 10.258 14.055 10.508 1 98.81 63 PHE B CA 1
ATOM 1548 C C . PHE B 1 63 ? 10.766 13.266 9.312 1 98.81 63 PHE B C 1
ATOM 1550 O O . PHE B 1 63 ? 10.82 13.789 8.195 1 98.81 63 PHE B O 1
ATOM 1557 N N . VAL B 1 64 ? 11.172 12.008 9.539 1 98.69 64 VAL B N 1
ATOM 1558 C CA . VAL B 1 64 ? 11.695 11.156 8.469 1 98.69 64 VAL B CA 1
ATOM 1559 C C . VAL B 1 64 ? 10.734 10 8.211 1 98.69 64 VAL B C 1
ATOM 1561 O O . VAL B 1 64 ? 10.281 9.336 9.148 1 98.69 64 VAL B O 1
ATOM 1564 N N . PHE B 1 65 ? 10.352 9.82 6.98 1 98.44 65 PHE B N 1
ATOM 1565 C CA . PHE B 1 65 ? 9.617 8.648 6.523 1 98.44 65 PHE B CA 1
ATOM 1566 C C . PHE B 1 65 ? 10.547 7.684 5.789 1 98.44 65 PHE B C 1
ATOM 1568 O O . PHE B 1 65 ? 11.031 7.992 4.699 1 98.44 65 PHE B O 1
ATOM 1575 N N . PRO B 1 66 ? 10.773 6.496 6.32 1 96.88 66 PRO B N 1
ATOM 1576 C CA . PRO B 1 66 ? 11.703 5.559 5.688 1 96.88 66 PRO B CA 1
ATOM 1577 C C . PRO B 1 66 ? 11.219 5.086 4.316 1 96.88 66 PRO B C 1
ATOM 1579 O O . PRO B 1 66 ? 10.016 5.051 4.059 1 96.88 66 PRO B O 1
ATOM 1582 N N . ILE B 1 67 ? 12.164 4.73 3.5 1 95.19 67 ILE B N 1
ATOM 1583 C CA . ILE B 1 67 ? 11.914 4.25 2.145 1 95.19 67 ILE B CA 1
ATOM 1584 C C . ILE B 1 67 ? 10.891 3.119 2.18 1 95.19 67 ILE B C 1
ATOM 1586 O O . ILE B 1 67 ? 11 2.199 2.996 1 95.19 67 ILE B O 1
ATOM 1590 N N . GLY B 1 68 ? 9.875 3.256 1.432 1 95.88 68 GLY B N 1
ATOM 1591 C CA . GLY B 1 68 ? 8.922 2.182 1.209 1 95.88 68 GLY B CA 1
ATOM 1592 C C . GLY B 1 68 ? 7.859 2.092 2.291 1 95.88 68 GLY B C 1
ATOM 1593 O O . GLY B 1 68 ? 6.941 1.272 2.203 1 95.88 68 GLY B O 1
ATOM 1594 N N . MET B 1 69 ? 7.93 2.904 3.295 1 97.5 69 MET B N 1
ATOM 1595 C CA . MET B 1 69 ? 6.938 2.807 4.363 1 97.5 69 MET B CA 1
ATOM 1596 C C . MET B 1 69 ? 5.727 3.68 4.059 1 97.5 69 MET B C 1
ATOM 1598 O O . MET B 1 69 ? 5.871 4.805 3.578 1 97.5 69 MET B O 1
ATOM 1602 N N . ILE B 1 70 ? 4.582 3.098 4.285 1 98.69 70 ILE B N 1
ATOM 1603 C CA . ILE B 1 70 ? 3.338 3.836 4.098 1 98.69 70 ILE B CA 1
ATOM 1604 C C . ILE B 1 70 ? 3.279 5.004 5.078 1 98.69 70 ILE B C 1
ATOM 1606 O O . ILE B 1 70 ? 3.484 4.824 6.281 1 98.69 70 ILE B O 1
ATOM 1610 N N . HIS B 1 71 ? 3.025 6.219 4.59 1 98.94 71 HIS B N 1
ATOM 1611 C CA . HIS B 1 71 ? 2.975 7.395 5.449 1 98.94 71 HIS B CA 1
ATOM 1612 C C . HIS B 1 71 ? 1.994 8.43 4.91 1 98.94 71 HIS B C 1
ATOM 1614 O O . HIS B 1 71 ? 1.497 8.297 3.789 1 98.94 71 HIS B O 1
ATOM 1620 N N . PHE B 1 72 ? 1.634 9.383 5.711 1 98.94 72 PHE B N 1
ATOM 1621 C CA . PHE B 1 72 ? 0.667 10.414 5.355 1 98.94 72 PHE B CA 1
ATOM 1622 C C . PHE B 1 72 ? 0.983 11.727 6.066 1 98.94 72 PHE B C 1
ATOM 1624 O O . PHE B 1 72 ? 1.766 11.75 7.02 1 98.94 72 PHE B O 1
ATOM 1631 N N . GLN B 1 73 ? 0.521 12.812 5.578 1 98.94 73 GLN B N 1
ATOM 1632 C CA . GLN B 1 73 ? 0.54 14.133 6.191 1 98.94 73 GLN B CA 1
ATOM 1633 C C . GLN B 1 73 ? -0.845 14.773 6.16 1 98.94 73 GLN B C 1
ATOM 1635 O O . GLN B 1 73 ? -1.505 14.789 5.117 1 98.94 73 GLN B O 1
ATOM 1640 N N . LEU B 1 74 ? -1.271 15.25 7.266 1 98.94 74 LEU B N 1
ATOM 1641 C CA . LEU B 1 74 ? -2.557 15.93 7.398 1 98.94 74 LEU B CA 1
ATOM 1642 C C . LEU B 1 74 ? -2.389 17.297 8.062 1 98.94 74 LEU B C 1
ATOM 1644 O O . LEU B 1 74 ? -1.807 17.391 9.148 1 98.94 74 LEU B O 1
ATOM 1648 N N . ASN B 1 75 ? -2.881 18.375 7.328 1 98.94 75 ASN B N 1
ATOM 1649 C CA . ASN B 1 75 ? -2.979 19.656 8.016 1 98.94 75 ASN B CA 1
ATOM 1650 C C . ASN B 1 75 ? -4.129 19.656 9.016 1 98.94 75 ASN B C 1
ATOM 1652 O O . ASN B 1 75 ? -5.297 19.656 8.633 1 98.94 75 ASN B O 1
ATOM 1656 N N . VAL B 1 76 ? -3.742 19.781 10.266 1 98.75 76 VAL B N 1
ATOM 1657 C CA . VAL B 1 76 ? -4.781 19.719 11.289 1 98.75 76 VAL B CA 1
ATOM 1658 C C . VAL B 1 76 ? -5.051 21.125 11.828 1 98.75 76 VAL B C 1
ATOM 1660 O O . VAL B 1 76 ? -5.73 21.297 12.844 1 98.75 76 VAL B O 1
ATOM 1663 N N . GLY B 1 77 ? -4.496 22.109 11.18 1 98.44 77 GLY B N 1
ATOM 1664 C CA . GLY B 1 77 ? -4.715 23.5 11.578 1 98.44 77 GLY B CA 1
ATOM 1665 C C . GLY B 1 77 ? -5.855 24.156 10.82 1 98.44 77 GLY B C 1
ATOM 1666 O O . GLY B 1 77 ? -6.262 23.688 9.758 1 98.44 77 GLY B O 1
ATOM 1667 N N . LYS B 1 78 ? -6.328 25.266 11.352 1 98.25 78 LYS B N 1
ATOM 1668 C CA . LYS B 1 78 ? -7.395 26.047 10.727 1 98.25 78 LYS B CA 1
ATOM 1669 C C . LYS B 1 78 ? -6.832 27 9.68 1 98.25 78 LYS B C 1
ATOM 1671 O O . LYS B 1 78 ? -7.59 27.688 8.992 1 98.25 78 LYS B O 1
ATOM 1676 N N . THR B 1 79 ? -5.547 27.047 9.586 1 98.38 79 THR B N 1
ATOM 1677 C CA . THR B 1 79 ? -4.867 27.891 8.602 1 98.38 79 THR B CA 1
ATOM 1678 C C . THR B 1 79 ? -3.961 27.031 7.715 1 98.38 79 THR B C 1
ATOM 1680 O O . THR B 1 79 ? -3.799 25.828 7.949 1 98.38 79 THR B O 1
ATOM 1683 N N . LYS B 1 80 ? -3.418 27.672 6.789 1 98.69 80 LYS B N 1
ATOM 1684 C CA . LYS B 1 80 ? -2.521 27 5.852 1 98.69 80 LYS B CA 1
ATOM 1685 C C . LYS B 1 80 ? -1.282 26.469 6.559 1 98.69 80 LYS B C 1
ATOM 1687 O O . LYS B 1 80 ? -0.731 27.141 7.441 1 98.69 80 LYS B O 1
ATOM 1692 N N . ALA B 1 81 ? -0.843 25.266 6.145 1 98.88 81 ALA B N 1
ATOM 1693 C CA . ALA B 1 81 ? 0.454 24.734 6.543 1 98.88 81 ALA B CA 1
ATOM 1694 C C . ALA B 1 81 ? 1.401 24.641 5.352 1 98.88 81 ALA B C 1
ATOM 1696 O O . ALA B 1 81 ? 0.962 24.438 4.215 1 98.88 81 ALA B O 1
ATOM 1697 N N . VAL B 1 82 ? 2.662 24.859 5.633 1 98.88 82 VAL B N 1
ATOM 1698 C CA . VAL B 1 82 ? 3.695 24.797 4.605 1 98.88 82 VAL B CA 1
ATOM 1699 C C . VAL B 1 82 ? 4.848 23.906 5.078 1 98.88 82 VAL B C 1
ATOM 1701 O O . VAL B 1 82 ? 5.285 24.016 6.227 1 98.88 82 VAL B O 1
ATOM 1704 N N . ALA B 1 83 ? 5.289 23.031 4.219 1 98.88 83 ALA B N 1
ATOM 1705 C CA . ALA B 1 83 ? 6.43 22.188 4.543 1 98.88 83 ALA B CA 1
ATOM 1706 C C . ALA B 1 83 ? 7.406 22.109 3.371 1 98.88 83 ALA B C 1
ATOM 1708 O O . ALA B 1 83 ? 7.02 22.312 2.219 1 98.88 83 ALA B O 1
ATOM 1709 N N . MET B 1 84 ? 8.648 21.859 3.695 1 98.75 84 MET B N 1
ATOM 1710 C CA . MET B 1 84 ? 9.648 21.438 2.715 1 98.75 84 MET B CA 1
ATOM 1711 C C . MET B 1 84 ? 9.875 19.938 2.773 1 98.75 84 MET B C 1
ATOM 1713 O O . MET B 1 84 ? 10.062 19.375 3.854 1 98.75 84 MET B O 1
ATOM 1717 N N . SER B 1 85 ? 9.797 19.344 1.604 1 98.44 85 SER B N 1
ATOM 1718 C CA . SER B 1 85 ? 10.023 17.906 1.506 1 98.44 85 SER B CA 1
ATOM 1719 C C . SER B 1 85 ? 11.281 17.609 0.7 1 98.44 85 SER B C 1
ATOM 1721 O O . SER B 1 85 ? 11.5 18.188 -0.362 1 98.44 85 SER B O 1
ATOM 1723 N N . GLY B 1 86 ? 12.102 16.766 1.248 1 98.12 86 GLY B N 1
ATOM 1724 C CA . GLY B 1 86 ? 13.242 16.219 0.542 1 98.12 86 GLY B CA 1
ATOM 1725 C C . GLY B 1 86 ? 13.195 14.711 0.406 1 98.12 86 GLY B C 1
ATOM 1726 O O . GLY B 1 86 ? 12.93 14 1.379 1 98.12 86 GLY B O 1
ATOM 1727 N N . LEU B 1 87 ? 13.414 14.258 -0.844 1 97.88 87 LEU B N 1
ATOM 1728 C CA . LEU B 1 87 ? 13.539 12.82 -1.099 1 97.88 87 LEU B CA 1
ATOM 1729 C C . LEU B 1 87 ? 14.977 12.453 -1.458 1 97.88 87 LEU B C 1
ATOM 1731 O O . LEU B 1 87 ? 15.648 13.195 -2.18 1 97.88 87 LEU B O 1
ATOM 1735 N N . SER B 1 88 ? 15.422 11.32 -1.03 1 96.81 88 SER B N 1
ATOM 1736 C CA . SER B 1 88 ? 16.812 10.922 -1.155 1 96.81 88 SER B CA 1
ATOM 1737 C C . SER B 1 88 ? 17.141 10.453 -2.57 1 96.81 88 SER B C 1
ATOM 1739 O O . SER B 1 88 ? 18.234 9.977 -2.842 1 96.81 88 SER B O 1
ATOM 1741 N N . SER B 1 89 ? 16.219 10.5 -3.467 1 93.88 89 SER B N 1
ATOM 1742 C CA . SER B 1 89 ? 16.391 10.172 -4.879 1 93.88 89 SER B CA 1
ATOM 1743 C C . SER B 1 89 ? 15.562 11.109 -5.766 1 93.88 89 SER B C 1
ATOM 1745 O O . SER B 1 89 ? 14.445 11.492 -5.402 1 93.88 89 SER B O 1
ATOM 1747 N N . GLN B 1 90 ? 16.125 11.492 -6.918 1 92 90 GLN B N 1
ATOM 1748 C CA . GLN B 1 90 ? 15.359 12.281 -7.883 1 92 90 GLN B CA 1
ATOM 1749 C C . GLN B 1 90 ? 14.211 11.469 -8.469 1 92 90 GLN B C 1
ATOM 1751 O O . GLN B 1 90 ? 13.219 12.039 -8.93 1 92 90 GLN B O 1
ATOM 1756 N N . ASP B 1 91 ? 14.32 10.18 -8.43 1 92.44 91 ASP B N 1
ATOM 1757 C CA . ASP B 1 91 ? 13.297 9.266 -8.93 1 92.44 91 ASP B CA 1
ATOM 1758 C C . ASP B 1 91 ? 12.734 8.414 -7.793 1 92.44 91 ASP B C 1
ATOM 1760 O O . ASP B 1 91 ? 12.664 7.184 -7.91 1 92.44 91 ASP B O 1
ATOM 1764 N N . ALA B 1 92 ? 12.336 9.047 -6.75 1 94.5 92 ALA B N 1
ATOM 1765 C CA . ALA B 1 92 ? 11.875 8.328 -5.566 1 94.5 92 ALA B CA 1
ATOM 1766 C C . ALA B 1 92 ? 10.586 7.566 -5.859 1 94.5 92 ALA B C 1
ATOM 1768 O O . ALA B 1 92 ? 10.266 6.59 -5.176 1 94.5 92 ALA B O 1
ATOM 1769 N N . GLY B 1 93 ? 9.75 8.078 -6.871 1 93.5 93 GLY B N 1
ATOM 1770 C CA . GLY B 1 93 ? 8.445 7.504 -7.156 1 93.5 93 GLY B CA 1
ATOM 1771 C C . GLY B 1 93 ? 7.414 7.809 -6.086 1 93.5 93 GLY B C 1
ATOM 1772 O O . GLY B 1 93 ? 7.762 8.266 -4.996 1 93.5 93 GLY B O 1
ATOM 1773 N N . VAL B 1 94 ? 6.195 7.609 -6.414 1 95.31 94 VAL B N 1
ATOM 1774 C CA . VAL B 1 94 ? 5.094 7.746 -5.465 1 95.31 94 VAL B CA 1
ATOM 1775 C C . VAL B 1 94 ? 3.992 6.746 -5.805 1 95.31 94 VAL B C 1
ATOM 1777 O O . VAL B 1 94 ? 3.672 6.543 -6.977 1 95.31 94 VAL B O 1
ATOM 1780 N N . ILE B 1 95 ? 3.531 6.004 -4.863 1 97.19 95 ILE B N 1
ATOM 1781 C CA . ILE B 1 95 ? 2.377 5.125 -4.996 1 97.19 95 ILE B CA 1
ATOM 1782 C C . ILE B 1 95 ? 1.339 5.465 -3.93 1 97.19 95 ILE B C 1
ATOM 1784 O O . ILE B 1 95 ? 1.562 5.23 -2.738 1 97.19 95 ILE B O 1
ATOM 1788 N N . THR B 1 96 ? 0.255 6.09 -4.328 1 97.44 96 THR B N 1
ATOM 1789 C CA . THR B 1 96 ? -0.857 6.352 -3.424 1 97.44 96 THR B CA 1
ATOM 1790 C C . THR B 1 96 ? -1.685 5.09 -3.203 1 97.44 96 THR B C 1
ATOM 1792 O O . THR B 1 96 ? -2.307 4.578 -4.137 1 97.44 96 THR B O 1
ATOM 1795 N N . ILE B 1 97 ? -1.762 4.625 -1.999 1 98.56 97 ILE B N 1
ATOM 1796 C CA . ILE B 1 97 ? -2.182 3.266 -1.682 1 98.56 97 ILE B CA 1
ATOM 1797 C C . ILE B 1 97 ? -3.621 3.049 -2.148 1 98.56 97 ILE B C 1
ATOM 1799 O O . ILE B 1 97 ? -3.902 2.104 -2.889 1 98.56 97 ILE B O 1
ATOM 1803 N N . ALA B 1 98 ? -4.516 3.945 -1.77 1 98.44 98 ALA B N 1
ATOM 1804 C CA . ALA B 1 98 ? -5.934 3.748 -2.061 1 98.44 98 ALA B CA 1
ATOM 1805 C C . ALA B 1 98 ? -6.184 3.697 -3.564 1 98.44 98 ALA B C 1
ATOM 1807 O O . ALA B 1 98 ? -6.879 2.803 -4.055 1 98.44 98 ALA B O 1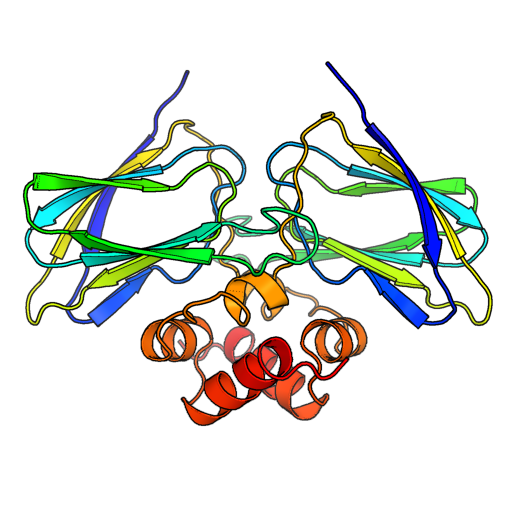
ATOM 1808 N N . ASN B 1 99 ? -5.59 4.625 -4.246 1 96.94 99 ASN B N 1
ATOM 1809 C CA . ASN B 1 99 ? -5.781 4.691 -5.691 1 96.94 99 ASN B CA 1
ATOM 1810 C C . ASN B 1 99 ? -5.152 3.49 -6.395 1 96.94 99 ASN B C 1
ATOM 1812 O O . ASN B 1 99 ? -5.719 2.961 -7.355 1 96.94 99 ASN B O 1
ATOM 1816 N N . ALA B 1 100 ? -4 3.047 -5.961 1 97.81 100 ALA B N 1
ATOM 1817 C CA . ALA B 1 100 ? -3.334 1.899 -6.57 1 97.81 100 ALA B CA 1
ATOM 1818 C C . ALA B 1 100 ? -4.152 0.625 -6.383 1 97.81 100 ALA B C 1
ATOM 1820 O O . ALA B 1 100 ? -4.266 -0.191 -7.301 1 97.81 100 ALA B O 1
ATOM 1821 N N . VAL B 1 101 ? -4.73 0.471 -5.227 1 98.56 101 VAL B N 1
ATOM 1822 C CA . VAL B 1 101 ? -5.414 -0.771 -4.883 1 98.56 101 VAL B CA 1
ATOM 1823 C C . VAL B 1 101 ? -6.816 -0.776 -5.488 1 98.56 101 VAL B C 1
ATOM 1825 O O . VAL B 1 101 ? -7.273 -1.798 -6.004 1 98.56 101 VAL B O 1
ATOM 1828 N N . PHE B 1 102 ? -7.449 0.373 -5.516 1 98.31 102 PHE B N 1
ATOM 1829 C CA . PHE B 1 102 ? -8.867 0.345 -5.852 1 98.31 102 PHE B CA 1
ATOM 1830 C C . PHE B 1 102 ? -9.133 1.087 -7.156 1 98.31 102 PHE B C 1
ATOM 1832 O O . PHE B 1 102 ? -10.219 0.989 -7.723 1 98.31 102 PHE B O 1
ATOM 1839 N N . GLY B 1 103 ? -8.141 1.764 -7.668 1 96.88 103 GLY B N 1
ATOM 1840 C CA . GLY B 1 103 ? -8.391 2.648 -8.797 1 96.88 103 GLY B CA 1
ATOM 1841 C C . GLY B 1 103 ? -7.641 2.246 -10.047 1 96.88 103 GLY B C 1
ATOM 1842 O O . GLY B 1 103 ? -7.508 3.041 -10.984 1 96.88 103 GLY B O 1
ATOM 1843 N N . SER B 1 104 ? -7.047 1.078 -10.055 1 97.44 104 SER B N 1
ATOM 1844 C CA . SER B 1 104 ? -6.324 0.659 -11.258 1 97.44 104 SER B CA 1
ATOM 1845 C C . SER B 1 104 ? -7.281 0.39 -12.414 1 97.44 104 SER B C 1
ATOM 1847 O O . SER B 1 104 ? -8.461 0.116 -12.195 1 97.44 104 SER B O 1
ATOM 1849 N N . ASP B 1 105 ? -6.805 0.477 -13.641 1 95.75 105 ASP B N 1
ATOM 1850 C CA . ASP B 1 105 ? -7.531 0.163 -14.867 1 95.75 105 ASP B CA 1
ATOM 1851 C C . ASP B 1 105 ? -6.738 -0.81 -15.742 1 95.75 105 ASP B C 1
ATOM 1853 O O . ASP B 1 105 ? -5.715 -0.44 -16.312 1 95.75 105 ASP B O 1
ATOM 1857 N N . PRO B 1 106 ? -7.234 -2.002 -15.883 1 96.94 106 PRO B N 1
ATOM 1858 C CA . PRO B 1 106 ? -8.461 -2.559 -15.305 1 96.94 106 PRO B CA 1
ATOM 1859 C C . PRO B 1 106 ? -8.398 -2.672 -13.781 1 96.94 106 PRO B C 1
ATOM 1861 O O . PRO B 1 106 ? -7.316 -2.574 -13.195 1 96.94 106 PRO B O 1
ATOM 1864 N N . PRO B 1 107 ? -9.586 -2.809 -13.133 1 97.81 107 PRO B N 1
ATOM 1865 C CA . PRO B 1 107 ? -9.578 -2.977 -11.68 1 97.81 107 PRO B CA 1
ATOM 1866 C C . PRO B 1 107 ? -9.023 -4.328 -11.242 1 97.81 107 PRO B C 1
ATOM 1868 O O . PRO B 1 107 ? -9.133 -5.312 -11.977 1 97.81 107 PRO B O 1
ATOM 1871 N N . ILE B 1 108 ? -8.422 -4.336 -10.086 1 98.62 108 ILE B N 1
ATOM 1872 C CA . ILE B 1 108 ? -8.055 -5.613 -9.484 1 98.62 108 ILE B CA 1
ATOM 1873 C C . ILE B 1 108 ? -9.305 -6.465 -9.281 1 98.62 108 ILE B C 1
ATOM 1875 O O . ILE B 1 108 ? -10.344 -5.957 -8.859 1 98.62 108 ILE B O 1
ATOM 1879 N N . ASN B 1 109 ? -9.18 -7.754 -9.562 1 98.44 109 ASN B N 1
ATOM 1880 C CA . ASN B 1 109 ? -10.273 -8.703 -9.383 1 98.44 109 ASN B CA 1
ATOM 1881 C C . ASN B 1 109 ? -10.875 -8.609 -7.988 1 98.44 109 ASN B C 1
ATOM 1883 O O . ASN B 1 109 ? -10.164 -8.711 -6.988 1 98.44 109 ASN B O 1
ATOM 1887 N N . PRO B 1 110 ? -12.211 -8.43 -7.914 1 98.12 110 PRO B N 1
ATOM 1888 C CA . PRO B 1 110 ? -12.836 -8.289 -6.602 1 98.12 110 PRO B CA 1
ATOM 1889 C C . PRO B 1 110 ? -12.555 -9.477 -5.68 1 98.12 110 PRO B C 1
ATOM 1891 O O . PRO B 1 110 ? -12.477 -9.312 -4.461 1 98.12 110 PRO B O 1
ATOM 1894 N N . TYR B 1 111 ? -12.43 -10.633 -6.184 1 98.38 111 TYR B N 1
ATOM 1895 C CA . TYR B 1 111 ? -12.125 -11.789 -5.348 1 98.38 111 TYR B CA 1
ATOM 1896 C C . TYR B 1 111 ? -10.828 -11.586 -4.578 1 98.38 111 TYR B C 1
ATOM 1898 O O . TYR B 1 111 ? -10.75 -11.898 -3.387 1 98.38 111 TYR B O 1
ATOM 1906 N N . VAL B 1 112 ? -9.789 -11.023 -5.238 1 98.88 112 VAL B N 1
ATOM 1907 C CA . VAL B 1 112 ? -8.516 -10.711 -4.594 1 98.88 112 VAL B CA 1
ATOM 1908 C C . VAL B 1 112 ? -8.734 -9.742 -3.439 1 98.88 112 VAL B C 1
ATOM 1910 O O . VAL B 1 112 ? -8.234 -9.953 -2.334 1 98.88 112 VAL B O 1
ATOM 1913 N N . LEU B 1 113 ? -9.516 -8.727 -3.654 1 98.88 113 LEU B N 1
ATOM 1914 C CA . LEU B 1 113 ? -9.664 -7.648 -2.68 1 98.88 113 LEU B CA 1
ATOM 1915 C C . LEU B 1 113 ? -10.594 -8.062 -1.547 1 98.88 113 LEU B C 1
ATOM 1917 O O . LEU B 1 113 ? -10.398 -7.672 -0.396 1 98.88 113 LEU B O 1
ATOM 1921 N N . THR B 1 114 ? -11.695 -8.859 -1.88 1 98.75 114 THR B N 1
ATOM 1922 C CA . THR B 1 114 ? -12.57 -9.344 -0.817 1 98.75 114 THR B CA 1
ATOM 1923 C C . THR B 1 114 ? -11.797 -10.211 0.17 1 98.75 114 THR B C 1
ATOM 1925 O O . THR B 1 114 ? -11.961 -10.086 1.384 1 98.75 114 THR B O 1
ATOM 1928 N N . LYS B 1 115 ? -10.953 -11.039 -0.297 1 98.62 115 LYS B N 1
ATOM 1929 C CA . LYS B 1 115 ? -10.133 -11.891 0.564 1 98.62 115 LYS B CA 1
ATOM 1930 C C . LYS B 1 115 ? -9.078 -11.07 1.305 1 98.62 115 LYS B C 1
ATOM 1932 O O . LYS B 1 115 ? -8.898 -11.234 2.514 1 98.62 115 LYS B O 1
ATOM 1937 N N . ALA B 1 116 ? -8.414 -10.172 0.613 1 98.69 116 ALA B N 1
ATOM 1938 C CA . ALA B 1 116 ? -7.336 -9.375 1.187 1 98.69 116 ALA B CA 1
ATOM 1939 C C . ALA B 1 116 ? -7.848 -8.492 2.322 1 98.69 116 ALA B C 1
ATOM 1941 O O . ALA B 1 116 ? -7.16 -8.305 3.328 1 98.69 116 ALA B O 1
ATOM 1942 N N . PHE B 1 117 ? -9.008 -7.945 2.139 1 98.62 117 PHE B N 1
ATOM 1943 C CA . PHE B 1 117 ? -9.523 -6.965 3.086 1 98.62 117 PHE B CA 1
ATOM 1944 C C . PHE B 1 117 ? -10.57 -7.594 4 1 98.62 117 PHE B C 1
ATOM 1946 O O . PHE B 1 117 ? -11.062 -6.941 4.922 1 98.62 117 PHE B O 1
ATOM 1953 N N . GLN B 1 118 ? -10.922 -8.867 3.662 1 97.94 118 GLN B N 1
ATOM 1954 C CA . GLN B 1 118 ? -11.844 -9.625 4.5 1 97.94 118 GLN B CA 1
ATOM 1955 C C . GLN B 1 118 ? -13.203 -8.945 4.578 1 97.94 118 GLN B C 1
ATOM 1957 O O . GLN B 1 118 ? -13.758 -8.773 5.664 1 97.94 118 GLN B O 1
ATOM 1962 N N . VAL B 1 119 ? -13.68 -8.539 3.422 1 98.31 119 VAL B N 1
ATOM 1963 C CA . VAL B 1 119 ? -14.984 -7.875 3.314 1 98.31 119 VAL B CA 1
ATOM 1964 C C . VAL B 1 119 ? -15.773 -8.477 2.156 1 98.31 119 VAL B C 1
ATOM 1966 O O . VAL B 1 119 ? -15.227 -9.242 1.353 1 98.31 119 VAL B O 1
ATOM 1969 N N . GLU B 1 120 ? -17.031 -8.094 2.102 1 98.06 120 GLU B N 1
ATOM 1970 C CA . GLU B 1 120 ? -17.891 -8.609 1.038 1 98.06 120 GLU B CA 1
ATOM 1971 C C . GLU B 1 120 ? -17.672 -7.844 -0.264 1 98.06 120 GLU B C 1
ATOM 1973 O O . GLU B 1 120 ? -17.156 -6.73 -0.255 1 98.06 120 GLU B O 1
ATOM 1978 N N . LYS B 1 121 ? -18.094 -8.461 -1.345 1 98.31 121 LYS B N 1
ATOM 1979 C CA . LYS B 1 121 ? -17.922 -7.895 -2.678 1 98.31 121 LYS B CA 1
ATOM 1980 C C . LYS B 1 121 ? -18.547 -6.508 -2.777 1 98.31 121 LYS B C 1
ATOM 1982 O O . LYS B 1 121 ? -18.031 -5.633 -3.473 1 98.31 121 LYS B O 1
ATOM 1987 N N . LYS B 1 122 ? -19.625 -6.305 -2.115 1 98 122 LYS B N 1
ATOM 1988 C CA . LYS B 1 122 ? -20.328 -5.02 -2.199 1 98 122 LYS B CA 1
ATOM 1989 C C . LYS B 1 122 ? -19.453 -3.889 -1.661 1 98 122 LYS B C 1
ATOM 1991 O O . LYS B 1 122 ? -19.484 -2.771 -2.178 1 98 122 LYS B O 1
ATOM 1996 N N . VAL B 1 123 ? -18.719 -4.168 -0.615 1 98.06 123 VAL B N 1
ATOM 1997 C CA . VAL B 1 123 ? -17.828 -3.17 -0.038 1 98.06 123 VAL B CA 1
ATOM 1998 C C . VAL B 1 123 ? -16.688 -2.865 -1.015 1 98.06 123 VAL B C 1
ATOM 2000 O O . VAL B 1 123 ? -16.344 -1.7 -1.232 1 98.06 123 VAL B O 1
ATOM 2003 N N . VAL B 1 124 ? -16.141 -3.9 -1.653 1 98.38 124 VAL B N 1
ATOM 2004 C CA . VAL B 1 124 ? -15.086 -3.729 -2.645 1 98.38 124 VAL B CA 1
ATOM 2005 C C . VAL B 1 124 ? -15.609 -2.914 -3.824 1 98.38 124 VAL B C 1
ATOM 2007 O O . VAL B 1 124 ? -14.945 -1.986 -4.289 1 98.38 124 VAL B O 1
ATOM 2010 N N . ASP B 1 125 ? -16.812 -3.262 -4.262 1 97.81 125 ASP B N 1
ATOM 2011 C CA . ASP B 1 125 ? -17.438 -2.525 -5.367 1 97.81 125 ASP B CA 1
ATOM 2012 C C . ASP B 1 125 ? -17.578 -1.047 -5.023 1 97.81 125 ASP B C 1
ATOM 2014 O O . ASP B 1 125 ? -17.297 -0.179 -5.848 1 97.81 125 ASP B O 1
ATOM 2018 N N . TYR B 1 126 ? -18.016 -0.826 -3.836 1 97.81 126 TYR B N 1
ATOM 2019 C CA . TYR B 1 126 ? -18.188 0.544 -3.367 1 97.81 126 TYR B CA 1
ATOM 2020 C C . TYR B 1 126 ? -16.859 1.284 -3.342 1 97.81 126 TYR B C 1
ATOM 2022 O O . TYR B 1 126 ? -16.734 2.385 -3.887 1 97.81 126 TYR B O 1
ATOM 2030 N N . LEU B 1 127 ? -15.859 0.724 -2.791 1 98.31 127 LEU B N 1
ATOM 2031 C CA . LEU B 1 127 ? -14.531 1.326 -2.713 1 98.31 127 LEU B CA 1
ATOM 2032 C C . LEU B 1 127 ? -13.977 1.604 -4.105 1 98.31 127 LEU B C 1
ATOM 2034 O O . LEU B 1 127 ? -13.477 2.701 -4.375 1 98.31 127 LEU B O 1
ATOM 2038 N N . GLN B 1 128 ? -14.055 0.642 -5.004 1 98 128 GLN B N 1
ATOM 2039 C CA . GLN B 1 128 ? -13.547 0.821 -6.359 1 98 128 GLN B CA 1
ATOM 2040 C C . GLN B 1 128 ? -14.305 1.921 -7.094 1 98 128 GLN B C 1
ATOM 2042 O O . GLN B 1 128 ? -13.719 2.676 -7.871 1 98 128 GLN B O 1
ATOM 2047 N N . SER B 1 129 ? -15.586 2.053 -6.855 1 97.5 129 SER B N 1
ATOM 2048 C CA . SER B 1 129 ? -16.391 3.064 -7.539 1 97.5 129 SER B CA 1
ATOM 2049 C C . SER B 1 129 ? -15.93 4.473 -7.172 1 97.5 129 SER B C 1
ATOM 2051 O O . SER B 1 129 ? -16.141 5.418 -7.93 1 97.5 129 SER B O 1
ATOM 2053 N N . GLN B 1 130 ? -15.32 4.629 -5.977 1 97.38 130 GLN B N 1
ATOM 2054 C CA . GLN B 1 130 ? -14.852 5.941 -5.535 1 97.38 130 GLN B CA 1
ATOM 2055 C C . GLN B 1 130 ? -13.688 6.426 -6.383 1 97.38 130 GLN B C 1
ATOM 2057 O O . GLN B 1 130 ? -13.344 7.613 -6.359 1 97.38 130 GLN B O 1
ATOM 2062 N N . PHE B 1 131 ? -13.039 5.555 -7.168 1 95.12 131 PHE B N 1
ATOM 2063 C CA . PHE B 1 131 ? -11.828 5.902 -7.902 1 95.12 131 PHE B CA 1
ATOM 2064 C C . PHE B 1 131 ? -12.062 5.812 -9.406 1 95.12 131 PHE B C 1
ATOM 2066 O O . PHE B 1 131 ? -11.188 6.168 -10.195 1 95.12 131 PHE B O 1
ATOM 2073 N N . TRP B 1 132 ? -13.062 5.238 -9.93 1 84.81 132 TRP B N 1
ATOM 2074 C CA . TRP B 1 132 ? -13.344 5.109 -11.352 1 84.81 132 TRP B CA 1
ATOM 2075 C C . TRP B 1 132 ? -14.25 6.238 -11.836 1 84.81 132 TRP B C 1
ATOM 2077 O O . TRP B 1 132 ? -14.141 6.691 -12.977 1 84.81 132 TRP B O 1
ATOM 2087 N N . TRP B 1 133 ? -15.375 6.539 -11.086 1 65.19 133 TRP B N 1
ATOM 2088 C CA . TRP B 1 133 ? -16.266 7.578 -11.586 1 65.19 133 TRP B CA 1
ATOM 2089 C C . TRP B 1 133 ? -15.688 8.961 -11.328 1 65.19 133 TRP B C 1
ATOM 2091 O O . TRP B 1 133 ? -14.945 9.164 -10.367 1 65.19 133 TRP B O 1
ATOM 2101 N N . ASP B 1 134 ? -15.062 9.773 -12.219 1 49.88 134 ASP B N 1
ATOM 2102 C CA . ASP B 1 134 ? -14.672 11.164 -12.055 1 49.88 134 ASP B CA 1
ATOM 2103 C C . ASP B 1 134 ? -15.445 11.82 -10.906 1 49.88 134 ASP B C 1
ATOM 2105 O O . ASP B 1 134 ? -16.625 12.156 -11.055 1 49.88 134 ASP B O 1
ATOM 2109 N N . ASN B 1 135 ? -15.383 11.32 -9.828 1 37.56 135 ASN B N 1
ATOM 2110 C CA . ASN B 1 135 ? -16 12.195 -8.836 1 37.56 135 ASN B CA 1
ATOM 2111 C C . ASN B 1 135 ? -15.266 13.523 -8.719 1 37.56 135 ASN B C 1
ATOM 2113 O O . ASN B 1 135 ? -15.523 14.305 -7.801 1 37.56 135 ASN B O 1
ATOM 2117 N N . ASN B 1 136 ? -14.062 13.695 -9.328 1 32.16 136 ASN B N 1
ATOM 2118 C CA . ASN B 1 136 ? -13.766 15.125 -9.305 1 32.16 136 ASN B CA 1
ATOM 2119 C C . ASN B 1 136 ? -14.719 15.906 -10.195 1 32.16 136 ASN B C 1
ATOM 2121 O O . ASN B 1 136 ? -15.148 15.406 -11.242 1 32.16 136 ASN B O 1
#

Solvent-accessible surface area (backbone atoms only — not comparable to full-atom values): 13585 Å² total; per-residue (Å²): 133,49,66,33,76,46,79,47,79,31,50,53,65,31,67,49,50,51,23,28,21,40,49,21,36,36,38,39,34,28,68,35,47,33,36,42,32,37,37,40,48,47,65,78,41,91,94,43,67,20,33,49,46,72,48,75,34,39,57,75,34,71,51,78,46,59,53,37,36,45,26,36,41,28,23,76,29,94,47,62,21,32,32,42,38,36,29,59,20,68,71,17,62,55,39,49,47,51,51,47,63,36,25,18,55,58,61,66,60,56,69,59,50,21,64,50,48,63,47,54,61,68,58,48,52,52,48,25,49,56,52,67,52,76,74,117,131,50,64,34,76,46,78,46,79,28,52,55,66,30,68,49,49,52,24,29,20,41,50,20,36,37,37,39,34,29,65,34,47,34,35,42,32,37,38,39,49,46,65,77,42,91,94,44,68,20,31,49,47,72,48,76,33,40,58,76,34,70,49,76,45,59,53,36,36,43,28,36,41,29,22,78,30,93,47,61,22,33,30,42,38,37,27,60,20,68,70,17,64,57,39,48,48,51,51,47,64,37,26,18,54,59,61,66,59,58,70,59,51,20,64,52,49,64,48,55,61,67,57,49,52,52,48,27,48,57,52,65,51,74,74,118

Organism: Nicotiana tabacum (NCBI:txid4097)

Radius of gyration: 18.7 Å; Cα contacts (8 Å, |Δi|>4): 707; chains: 2; bounding box: 44×56×34 Å

Foldseek 3Di:
DDKDKDKDKAFAFRKPAWKAQQAWKKKKAWAAAKKKKWWWQPCPDDPDHIDIDIDIHHHGDMDIDDHGITMMITRNGNGMIMMMMMIPDPRRDMGRPLCVQQVDVVHDDLVVVCVVVVHDSVVSVVSNVVRHPPPD/DDKDKDKDKAFAFRKPAWKFQQAWKKKKAWAAAKKKKWWWQPCPDDPDHIDIDIDIHHHGDMDIDDHGITMMITGNDNGMIMMMMMIPDPRRDMDRPLCVQQVDVVHDDLVVVCVVVVHDSVVSVVSNVVRHPPPD

Nearest PDB structures (foldseek):
  2et7-assembly1_A  TM=9.524E-01  e=6.633E-16  Hordeum vulgare
  2et1-assembly1_A  TM=9.517E-01  e=8.797E-16  Hordeum vulgare
  2ete-assembly1_A  TM=9.544E-01  e=1.547E-15  Hordeum vulgare
  6l4c-assembly1_A  TM=7.802E-01  e=2.181E-06  Corylus avellana
  7ang-assembly2_C  TM=8.275E-01  e=1.762E-05  Campylobacter jejuni

Sequence (272 aa):
MDISLARIDYAPYDLNPPHIHPRGTKLITCLKGKLYVGFVLSNPGPNMKNKLLTKILKPGDVFVFPIGMIHFQLNVGKTKAVAMSGLSSQDAGVITIANAVFGSDPPINPYVLTKAFQVEKKVVDYLQSQFWWDNNMDISLARIDYAPYDLNPPHIHPRGTKLITCLKGKLYVGFVLSNPGPNMKNKLLTKILKPGDVFVFPIGMIHFQLNVGKTKAVAMSGLSSQDAGVITIANAVFGSDPPINPYVLTKAFQVEKKVVDYLQSQFWWDNN

Secondary structure (DSSP, 8-state):
---EEEEEEE-TT-EEEEEE-TT--EEEEEEES-EEEEEEE---STTPPPEEEEEEE-TT-EEEE-TT--EEEEE-SSS-EEEEEEESSTT---EEHHHHHHS-SSPPPHHHHHHHHT--HHHHHHHHHHHHS---/---EEEEEEE-TT-EEEEEE-TT--EEEEEEES-EEEEEEE---STTPPPEEEEEEE-TT-EEEE-TT--EEEEE-SSS-EEEEEEESSTT---EEHHHHHHS-SSPPPHHHHHHHHT--HHHHHHHHHHHHS---

InterPro domains:
  IPR001929 Germin [PR00325] (19-39)
  IPR001929 Germin [PR00325] (55-75)
  IPR001929 Germin [PR00325] (88-103)
  IPR001929 Germin [cd02241] (1-131)
  IPR006045 Cupin 1 [PF00190] (2-124)
  IPR006045 Cupin 1 [SM00835] (1-125)
  IPR011051 RmlC-like cupin domain superfamily [SSF51182] (2-131)
  IPR014710 RmlC-like jelly roll fold [G3DSA:2.60.120.10] (1-133)

pLDDT: mean 94.99, std 10.26, range [32.16, 98.94]